Protein AF-A0A1V5H9D6-F1 (afdb_monomer)

pLDDT: mean 71.57, std 21.36, range [24.53, 96.88]

Solvent-accessible surface area (backbone atoms only — not comparable to full-atom values): 17550 Å² total; per-residue (Å²): 128,80,72,61,65,64,48,54,56,54,50,50,58,51,50,54,54,49,52,52,50,49,54,52,52,52,53,51,50,51,52,52,60,46,47,76,34,80,66,29,52,53,50,50,56,51,52,49,57,51,36,53,49,45,30,52,51,15,48,48,39,47,72,68,57,78,50,61,80,56,20,58,54,47,27,51,50,18,52,53,50,36,56,52,53,51,54,56,49,74,70,52,74,79,78,77,73,76,75,62,86,84,76,83,83,76,81,77,80,90,77,92,73,96,69,91,82,77,83,78,79,80,79,81,77,81,89,83,88,84,82,80,81,88,83,84,89,84,84,86,91,78,87,84,87,77,94,69,62,88,70,60,59,56,58,51,51,53,51,49,51,54,49,52,51,53,49,51,52,51,51,52,51,51,50,54,49,50,53,51,50,53,51,50,52,50,51,50,52,59,50,47,52,53,51,52,54,51,50,53,53,49,51,53,50,51,50,52,48,52,53,47,53,53,52,49,51,52,49,51,53,52,48,54,52,49,52,52,52,49,51,52,52,50,50,53,49,51,52,49,52,50,50,50,50,50,52,52,64,64,66,54,66,58,69,66,58,58,48,51,54,51,50,52,51,53,50,52,51,49,51,50,51,50,51,53,47,51,51,50,48,51,71,74,54,69,73,79,81,81,78,79,85,87,132

Secondary structure (DSSP, 8-state):
-TTTHHHHHHHHHHHHHHHHHHHHHHHHHHHHHHHTSHHHHHHHHHHHHHHHHHHHHHHHHHHTTTTTHHHHHHHHHHHHHHHHHHHHHHHSPPP-----SS-----------------------------------------------TTHHHHHHHHHHHHHHHHHHHHHHHHHHHHHHHHHHHHHHHHHHHHHHHHHHHHHHHHHHHHHHHHHHHHHHHHHHHHHHHHHHHHHHHHHHHHHHHHHHHHS--HHHHHHHHHHHHHHHHHHHHHHHHHHHHHHS----------

Radius of gyration: 55.19 Å; Cα contacts (8 Å, |Δi|>4): 34; chains: 1; bounding box: 138×44×194 Å

Mean predicted aligned error: 23.73 Å

Structure (mmCIF, N/CA/C/O backbone):
data_AF-A0A1V5H9D6-F1
#
_entry.id   AF-A0A1V5H9D6-F1
#
loop_
_atom_site.group_PDB
_atom_site.id
_atom_site.type_symbol
_atom_site.label_atom_id
_atom_site.label_alt_id
_atom_site.label_comp_id
_atom_site.label_asym_id
_atom_site.label_entity_id
_atom_site.label_seq_id
_atom_site.pdbx_PDB_ins_code
_atom_site.Cartn_x
_atom_site.Cartn_y
_atom_site.Cartn_z
_atom_site.occupancy
_atom_site.B_iso_or_equiv
_atom_site.auth_seq_id
_atom_site.auth_comp_id
_atom_site.auth_asym_id
_atom_site.auth_atom_id
_atom_site.pdbx_PDB_model_num
ATOM 1 N N . MET A 1 1 ? -69.772 -13.033 -25.704 1.00 55.44 1 MET A N 1
ATOM 2 C CA . MET A 1 1 ? -68.307 -13.166 -25.886 1.00 55.44 1 MET A CA 1
ATOM 3 C C . MET A 1 1 ? -67.441 -12.149 -25.117 1.00 55.44 1 MET A C 1
ATOM 5 O O . MET A 1 1 ? -66.244 -12.357 -25.044 1.00 55.44 1 MET A O 1
ATOM 9 N N . SER A 1 2 ? -67.975 -11.070 -24.519 1.00 55.09 2 SER A N 1
ATOM 10 C CA . SER A 1 2 ? -67.130 -9.949 -24.040 1.00 55.09 2 SER A CA 1
ATOM 11 C C . SER A 1 2 ? -66.518 -10.085 -22.630 1.00 55.09 2 SER A C 1
ATOM 13 O O . SER A 1 2 ? -65.730 -9.233 -22.227 1.00 55.09 2 SER A O 1
ATOM 15 N N . LYS A 1 3 ? -66.870 -11.120 -21.848 1.00 53.22 3 LYS A N 1
ATOM 16 C CA . LYS A 1 3 ? -66.395 -11.284 -20.453 1.00 53.22 3 LYS A CA 1
ATOM 17 C C . LYS A 1 3 ? -65.090 -12.082 -20.315 1.00 53.22 3 LYS A C 1
ATOM 19 O O . LYS A 1 3 ? -64.447 -11.988 -19.274 1.00 53.22 3 LYS A O 1
ATOM 24 N N . THR A 1 4 ? -64.689 -12.842 -21.333 1.00 54.59 4 THR A N 1
ATOM 25 C CA . THR A 1 4 ? -63.469 -13.669 -21.311 1.00 54.59 4 THR A CA 1
ATOM 26 C C . THR A 1 4 ? -62.215 -12.850 -21.624 1.00 54.59 4 THR A C 1
ATOM 28 O O . THR A 1 4 ? -61.220 -12.965 -20.916 1.00 54.59 4 THR A O 1
ATOM 31 N N . HIS A 1 5 ? -62.305 -11.908 -22.566 1.00 54.28 5 HIS A N 1
ATOM 32 C CA . HIS A 1 5 ? -61.173 -11.074 -22.995 1.00 54.28 5 HIS A CA 1
ATOM 33 C C . HIS A 1 5 ? -60.672 -10.088 -21.912 1.00 54.28 5 HIS A C 1
ATOM 35 O O . HIS A 1 5 ? -59.492 -9.757 -21.847 1.00 54.28 5 HIS A O 1
ATOM 41 N N . GLY A 1 6 ? -61.553 -9.646 -21.003 1.00 57.19 6 GLY A N 1
ATOM 42 C CA . GLY A 1 6 ? -61.196 -8.746 -19.893 1.00 57.19 6 GLY A CA 1
ATOM 43 C C . GLY A 1 6 ? -60.633 -9.437 -18.641 1.00 57.19 6 GLY A C 1
ATOM 44 O O . GLY A 1 6 ? -60.136 -8.749 -17.744 1.00 57.19 6 GLY A O 1
ATOM 45 N N . LYS A 1 7 ? -60.734 -10.773 -18.543 1.00 56.62 7 LYS A N 1
ATOM 46 C CA . LYS A 1 7 ? -60.073 -11.561 -17.487 1.00 56.62 7 LYS A CA 1
ATOM 47 C C . LYS A 1 7 ? -58.651 -11.931 -17.900 1.00 56.62 7 LYS A C 1
ATOM 49 O O . LYS A 1 7 ? -57.740 -11.725 -17.113 1.00 56.62 7 LYS A O 1
ATOM 54 N N . GLU A 1 8 ? -58.462 -12.363 -19.143 1.00 58.53 8 GLU A N 1
ATOM 55 C CA . GLU A 1 8 ? -57.157 -12.751 -19.692 1.00 58.53 8 GLU A CA 1
ATOM 56 C C . GLU A 1 8 ? -56.152 -11.588 -19.693 1.00 58.53 8 GLU A C 1
ATOM 58 O O . GLU A 1 8 ? -55.032 -11.731 -19.205 1.00 58.53 8 GLU A O 1
ATOM 63 N N . LYS A 1 9 ? -56.592 -10.386 -20.096 1.00 58.94 9 LYS A N 1
ATOM 64 C CA . LYS A 1 9 ? -55.755 -9.177 -20.053 1.00 58.94 9 LYS A CA 1
ATOM 65 C C . LYS A 1 9 ? -55.370 -8.764 -18.624 1.00 58.94 9 LYS A C 1
ATOM 67 O O . LYS A 1 9 ? -54.250 -8.337 -18.385 1.00 58.94 9 LYS A O 1
ATOM 72 N N . ARG A 1 10 ? -56.273 -8.950 -17.650 1.00 60.19 10 ARG A N 1
ATOM 73 C CA . ARG A 1 10 ? -55.983 -8.685 -16.228 1.00 60.19 10 ARG A CA 1
ATOM 74 C C . ARG A 1 10 ? -55.031 -9.712 -15.615 1.00 60.19 10 ARG A C 1
ATOM 76 O O . ARG A 1 10 ? -54.253 -9.351 -14.739 1.00 60.19 10 ARG A O 1
ATOM 83 N N . THR A 1 11 ? -55.091 -10.965 -16.061 1.00 63.41 11 THR A N 1
ATOM 84 C CA . THR A 1 11 ? -54.185 -12.023 -15.605 1.00 63.41 11 THR A CA 1
ATOM 85 C C . THR A 1 11 ? -52.774 -11.830 -16.166 1.00 63.41 11 THR A C 1
ATOM 87 O O . THR A 1 11 ? -51.825 -11.898 -15.388 1.00 63.41 11 THR A O 1
ATOM 90 N N . ASN A 1 12 ? -52.618 -11.486 -17.448 1.00 66.31 12 ASN A N 1
ATOM 91 C CA . ASN A 1 12 ? -51.297 -11.201 -18.028 1.00 66.31 12 ASN A CA 1
ATOM 92 C C . ASN A 1 12 ? -50.627 -9.970 -17.397 1.00 66.31 12 ASN A C 1
ATOM 94 O O . ASN A 1 12 ? -49.482 -10.074 -16.965 1.00 66.31 12 ASN A O 1
ATOM 98 N N . ASP A 1 13 ? -51.361 -8.871 -17.189 1.00 71.69 13 ASP A N 1
ATOM 99 C CA . ASP A 1 13 ? -50.830 -7.692 -16.481 1.00 71.69 13 ASP A CA 1
ATOM 100 C C . ASP A 1 13 ? -50.396 -8.021 -15.038 1.00 71.69 13 ASP A C 1
ATOM 102 O O . ASP A 1 13 ? -49.475 -7.410 -14.490 1.00 71.69 13 ASP A O 1
ATOM 106 N N . SER A 1 14 ? -51.070 -8.974 -14.383 1.00 70.19 14 SER A N 1
ATOM 107 C CA . SER A 1 14 ? -50.706 -9.405 -13.030 1.00 70.19 14 SER A CA 1
ATOM 108 C C . SER A 1 14 ? -49.468 -10.306 -13.007 1.00 70.19 14 SER A C 1
ATOM 110 O O . SER A 1 14 ? -48.663 -10.184 -12.085 1.00 70.19 14 SER A O 1
ATOM 112 N N . LEU A 1 15 ? -49.280 -11.150 -14.027 1.00 73.44 15 LEU A N 1
ATOM 113 C CA . LEU A 1 15 ? -48.108 -12.014 -14.174 1.00 73.44 15 LEU A CA 1
ATOM 114 C C . LEU A 1 15 ? -46.854 -11.193 -14.497 1.00 73.44 15 LEU A C 1
ATOM 116 O O . LEU A 1 15 ? -45.847 -11.352 -13.809 1.00 73.44 15 LEU A O 1
ATOM 120 N N . GLU A 1 16 ? -46.938 -10.233 -15.423 1.00 78.06 16 GLU A N 1
ATOM 121 C CA . GLU A 1 16 ? -45.816 -9.337 -15.742 1.00 78.06 16 GLU A CA 1
ATOM 122 C C . GLU A 1 16 ? -45.377 -8.510 -14.524 1.00 78.06 16 GLU A C 1
ATOM 124 O O . GLU A 1 16 ? -44.186 -8.389 -14.240 1.00 78.06 16 GLU A O 1
ATOM 129 N N . ARG A 1 17 ? -46.324 -8.002 -13.721 1.00 75.44 17 ARG A N 1
ATOM 130 C CA . ARG A 1 17 ? -45.995 -7.276 -12.479 1.00 75.44 17 ARG A CA 1
ATOM 131 C C . ARG A 1 17 ? -45.321 -8.161 -11.431 1.00 75.44 17 ARG A C 1
ATOM 133 O O . ARG A 1 17 ? -44.523 -7.652 -10.642 1.00 75.44 17 ARG A O 1
ATOM 140 N N . VAL A 1 18 ? -45.643 -9.454 -11.376 1.00 76.44 18 VAL A N 1
ATOM 141 C CA . VAL A 1 18 ? -45.010 -10.405 -10.448 1.00 76.44 18 VAL A CA 1
ATOM 142 C C . VAL A 1 18 ? -43.602 -10.757 -10.920 1.00 76.44 18 VAL A C 1
ATOM 144 O O . VAL A 1 18 ? -42.679 -10.719 -10.106 1.00 76.44 18 VAL A O 1
ATOM 147 N N . GLU A 1 19 ? -43.405 -11.006 -12.215 1.00 79.12 19 GLU A N 1
ATOM 148 C CA . GLU A 1 19 ? -42.072 -11.241 -12.781 1.00 79.12 19 GLU A CA 1
ATOM 149 C C . GLU A 1 19 ? -41.162 -10.020 -12.626 1.00 79.12 19 GLU A C 1
ATOM 151 O O . GLU A 1 19 ? -40.010 -10.151 -12.209 1.00 79.12 19 GLU A O 1
ATOM 156 N N . GLN A 1 20 ? -41.687 -8.814 -12.849 1.00 76.38 20 GLN A N 1
ATOM 157 C CA . GLN A 1 20 ? -40.929 -7.575 -12.691 1.00 76.38 20 GLN A CA 1
ATOM 158 C C . GLN A 1 20 ? -40.538 -7.327 -11.224 1.00 76.38 20 GLN A C 1
ATOM 160 O O . GLN A 1 20 ? -39.398 -6.959 -10.931 1.00 76.38 20 GLN A O 1
ATOM 165 N N . LYS A 1 21 ? -41.445 -7.606 -10.276 1.00 75.06 21 LYS A N 1
ATOM 166 C CA . LYS A 1 21 ? -41.138 -7.570 -8.835 1.00 75.06 21 LYS A CA 1
ATOM 167 C C . LYS A 1 21 ? -40.105 -8.624 -8.440 1.00 75.06 21 LYS A C 1
ATOM 169 O O . LYS A 1 21 ? -39.237 -8.342 -7.615 1.00 75.06 21 LYS A O 1
ATOM 174 N N . TYR A 1 22 ? -40.173 -9.817 -9.026 1.00 79.62 22 TYR A N 1
ATOM 175 C CA . TYR A 1 22 ? -39.210 -10.884 -8.774 1.00 79.62 22 TYR A CA 1
ATOM 176 C C . TYR A 1 22 ? -37.816 -10.522 -9.307 1.00 79.62 22 TYR A C 1
ATOM 178 O O . TYR A 1 22 ? -36.826 -10.672 -8.590 1.00 79.62 22 TYR A O 1
ATOM 186 N N . ALA A 1 23 ? -37.733 -9.962 -10.518 1.00 76.75 23 ALA A N 1
ATOM 187 C CA . ALA A 1 23 ? -36.489 -9.482 -11.113 1.00 76.75 23 ALA A CA 1
ATOM 188 C C . ALA A 1 23 ? -35.854 -8.348 -10.290 1.00 76.75 23 ALA A C 1
ATOM 190 O O . ALA A 1 23 ? -34.660 -8.396 -9.993 1.00 76.75 23 ALA A O 1
ATOM 191 N N . MET A 1 24 ? -36.654 -7.375 -9.844 1.00 73.62 24 MET A N 1
ATOM 192 C CA . MET A 1 24 ? -36.180 -6.264 -9.015 1.00 73.62 24 MET A CA 1
ATOM 193 C C . MET A 1 24 ? -35.668 -6.746 -7.649 1.00 73.62 24 MET A C 1
ATOM 195 O O . MET A 1 24 ? -34.557 -6.403 -7.247 1.00 73.62 24 MET A O 1
ATOM 199 N N . ASN A 1 25 ? -36.407 -7.634 -6.980 1.00 77.50 25 ASN A N 1
ATOM 200 C CA . ASN A 1 25 ? -35.979 -8.215 -5.705 1.00 77.50 25 ASN A CA 1
ATOM 201 C C . ASN A 1 25 ? -34.734 -9.106 -5.841 1.00 77.50 25 ASN A C 1
ATOM 203 O O . ASN A 1 25 ? -33.927 -9.181 -4.916 1.00 77.50 25 ASN A O 1
ATOM 207 N N . LYS A 1 26 ? -34.539 -9.762 -6.990 1.00 77.06 26 LYS A N 1
ATOM 208 C CA . LYS A 1 26 ? -33.332 -10.550 -7.279 1.00 77.06 26 LYS A CA 1
ATOM 209 C C . LYS A 1 26 ? -32.091 -9.666 -7.419 1.00 77.06 26 LYS A C 1
ATOM 211 O O . LYS A 1 26 ? -31.029 -10.044 -6.931 1.00 77.06 26 LYS A O 1
ATOM 216 N N . ILE A 1 27 ? -32.221 -8.505 -8.063 1.00 72.94 27 ILE A N 1
ATOM 217 C CA . ILE A 1 27 ? -31.128 -7.531 -8.207 1.00 72.94 27 ILE A CA 1
ATOM 218 C C . ILE A 1 27 ? -30.769 -6.940 -6.840 1.00 72.94 27 ILE A C 1
ATOM 220 O O . ILE A 1 27 ? -29.597 -6.946 -6.475 1.00 72.94 27 ILE A O 1
ATOM 224 N N . ILE A 1 28 ? -31.772 -6.533 -6.054 1.00 73.62 28 ILE A N 1
ATOM 225 C CA . ILE A 1 28 ? -31.577 -5.988 -4.702 1.00 73.62 28 ILE A CA 1
ATOM 226 C C . ILE A 1 28 ? -30.844 -6.995 -3.809 1.00 73.62 28 ILE A C 1
ATOM 228 O O . ILE A 1 28 ? -29.828 -6.652 -3.216 1.00 73.62 28 ILE A O 1
ATOM 232 N N . ARG A 1 29 ? -31.273 -8.264 -3.794 1.00 70.56 29 ARG A N 1
ATOM 233 C CA . ARG A 1 29 ? -30.606 -9.314 -3.005 1.00 70.56 29 ARG A CA 1
ATOM 234 C C . ARG A 1 29 ? -29.179 -9.608 -3.464 1.00 70.56 29 ARG A C 1
ATOM 236 O O . ARG A 1 29 ? -28.336 -9.933 -2.637 1.00 70.56 29 ARG A O 1
ATOM 243 N N . LYS A 1 30 ? -28.888 -9.505 -4.766 1.00 66.38 30 LYS A N 1
ATOM 244 C CA . LYS A 1 30 ? -27.518 -9.652 -5.285 1.00 66.38 30 LYS A CA 1
ATOM 245 C C . LYS A 1 30 ? -26.618 -8.511 -4.822 1.00 66.38 30 LYS A C 1
ATOM 247 O O . LYS A 1 30 ? -25.487 -8.767 -4.432 1.00 66.38 30 LYS A O 1
ATOM 252 N N . ILE A 1 31 ? -27.125 -7.280 -4.853 1.00 65.31 31 ILE A N 1
ATOM 253 C CA . ILE A 1 31 ? -26.395 -6.098 -4.387 1.00 65.31 31 ILE A CA 1
ATOM 254 C C . ILE A 1 31 ? -26.166 -6.189 -2.876 1.00 65.31 31 ILE A C 1
ATOM 256 O O . ILE A 1 31 ? -25.037 -6.032 -2.430 1.00 65.31 31 ILE A O 1
ATOM 260 N N . GLU A 1 32 ? -27.195 -6.539 -2.105 1.00 65.00 32 GLU A N 1
ATOM 261 C CA . GLU A 1 32 ? -27.120 -6.720 -0.651 1.00 65.00 32 GLU A CA 1
ATOM 262 C C . GLU A 1 32 ? -26.138 -7.839 -0.258 1.00 65.00 32 GLU A C 1
ATOM 264 O O . GLU A 1 32 ? -25.310 -7.659 0.632 1.00 65.00 32 GLU A O 1
ATOM 269 N N . SER A 1 33 ? -26.145 -8.959 -0.991 1.00 65.31 33 SER A N 1
ATOM 270 C CA . SER A 1 33 ? -25.189 -10.057 -0.801 1.00 65.31 33 SER A CA 1
ATOM 271 C C . SER A 1 33 ? -23.750 -9.671 -1.166 1.00 65.31 33 SER A C 1
ATOM 273 O O . SER A 1 33 ? -22.816 -10.170 -0.541 1.00 65.31 33 SER A O 1
ATOM 275 N N . CYS A 1 34 ? -23.548 -8.800 -2.160 1.00 60.59 34 CYS A N 1
ATOM 276 C CA . CYS A 1 34 ? -22.222 -8.281 -2.507 1.00 60.59 34 CYS A CA 1
ATOM 277 C C . CYS A 1 34 ? -21.727 -7.227 -1.505 1.00 60.59 34 CYS A C 1
ATOM 279 O O . CYS A 1 34 ? -20.526 -7.161 -1.253 1.00 60.59 34 CYS A O 1
ATOM 281 N N . LEU A 1 35 ? -22.631 -6.438 -0.915 1.00 62.03 35 LEU A N 1
ATOM 282 C CA . LEU A 1 35 ? -22.303 -5.388 0.053 1.00 62.03 35 LEU A CA 1
ATOM 283 C C . LEU A 1 35 ? -21.908 -5.957 1.424 1.00 62.03 35 LEU A C 1
ATOM 285 O O . LEU A 1 35 ? -21.002 -5.436 2.061 1.00 62.03 35 LEU A O 1
ATOM 289 N N . GLN A 1 36 ? -22.531 -7.065 1.843 1.00 63.38 36 GLN A N 1
ATOM 290 C CA . GLN A 1 36 ? -22.240 -7.754 3.113 1.00 63.38 36 GLN A CA 1
ATOM 291 C C . GLN A 1 36 ? -20.962 -8.613 3.091 1.00 63.38 36 GLN A C 1
ATOM 293 O O . GLN A 1 36 ? -20.613 -9.222 4.098 1.00 63.38 36 GLN A O 1
ATOM 298 N N . THR A 1 37 ? -20.273 -8.697 1.952 1.00 65.12 37 THR A N 1
ATOM 299 C CA . THR A 1 37 ? -18.995 -9.414 1.830 1.00 65.12 37 THR A CA 1
ATOM 300 C C . THR A 1 37 ? -17.842 -8.490 2.248 1.00 65.12 37 THR A C 1
ATOM 302 O O . THR A 1 37 ? -17.862 -7.311 1.905 1.00 65.12 37 THR A O 1
ATOM 305 N N . ASP A 1 38 ? -16.789 -9.008 2.894 1.00 59.78 38 ASP A N 1
ATOM 306 C CA . ASP A 1 38 ? -15.619 -8.225 3.360 1.00 59.78 38 ASP A CA 1
ATOM 307 C C . ASP A 1 38 ? -14.965 -7.358 2.259 1.00 59.78 38 ASP A C 1
ATOM 309 O O . ASP A 1 38 ? -14.420 -6.280 2.510 1.00 59.78 38 ASP A O 1
ATOM 313 N N . ASN A 1 39 ? -15.059 -7.802 1.003 1.00 56.47 39 ASN A N 1
ATOM 314 C CA . ASN A 1 39 ? -14.584 -7.064 -0.169 1.00 56.47 39 ASN A CA 1
ATOM 315 C C . ASN A 1 39 ? -15.499 -5.885 -0.555 1.00 56.47 39 ASN A C 1
ATOM 317 O O . ASN A 1 39 ? -15.016 -4.879 -1.073 1.00 56.47 39 ASN A O 1
ATOM 321 N N . GLY A 1 40 ? -16.804 -5.989 -0.289 1.00 62.66 40 GLY A N 1
ATOM 322 C CA . GLY A 1 40 ? -17.801 -4.944 -0.538 1.00 62.66 40 GLY A CA 1
ATOM 323 C C . GLY A 1 40 ? -17.649 -3.758 0.410 1.00 62.66 40 GLY A C 1
ATOM 324 O O . GLY A 1 40 ? -17.701 -2.611 -0.029 1.00 62.66 40 GLY A O 1
ATOM 325 N N . GLN A 1 41 ? -17.336 -4.021 1.681 1.00 64.25 41 GLN A N 1
ATOM 326 C CA . GLN A 1 41 ? -17.060 -2.973 2.666 1.00 64.25 41 GLN A CA 1
ATOM 327 C C . GLN A 1 41 ? -15.793 -2.169 2.317 1.00 64.25 41 GLN A C 1
ATOM 329 O O . GLN A 1 41 ? -15.777 -0.943 2.420 1.00 64.25 41 GLN A O 1
ATOM 334 N N . ARG A 1 42 ? -14.735 -2.837 1.831 1.00 67.12 42 ARG A N 1
ATOM 335 C CA . ARG A 1 42 ? -13.526 -2.153 1.333 1.00 67.12 42 ARG A CA 1
ATOM 336 C C . ARG A 1 42 ? -13.817 -1.339 0.076 1.00 67.12 42 ARG A C 1
ATOM 338 O O . ARG A 1 42 ? -13.357 -0.208 -0.041 1.00 67.12 42 ARG A O 1
ATOM 345 N N . PHE A 1 43 ? -14.602 -1.887 -0.850 1.00 72.88 43 PHE A N 1
ATOM 346 C CA . PHE A 1 43 ? -15.019 -1.180 -2.060 1.00 72.88 43 PHE A CA 1
ATOM 347 C C . PHE A 1 43 ? -15.828 0.090 -1.746 1.00 72.88 43 PHE A C 1
ATOM 349 O O . PHE A 1 43 ? -15.584 1.126 -2.360 1.00 72.88 43 PHE A O 1
ATOM 356 N N . LEU A 1 44 ? -16.718 0.048 -0.750 1.00 69.19 44 LEU A N 1
ATOM 357 C CA . LEU A 1 44 ? -17.444 1.222 -0.250 1.00 69.19 44 LEU A CA 1
ATOM 358 C C . LEU A 1 44 ? -16.505 2.297 0.311 1.00 69.19 44 LEU A C 1
ATOM 360 O O . LEU A 1 44 ? -16.656 3.473 -0.016 1.00 69.19 44 LEU A O 1
ATOM 364 N N . GLN A 1 45 ? -15.500 1.899 1.096 1.00 69.44 45 GLN A N 1
ATOM 365 C CA . GLN A 1 45 ? -14.496 2.826 1.622 1.00 69.44 45 GLN A CA 1
ATOM 366 C C . GLN A 1 45 ? -13.674 3.480 0.496 1.00 69.44 45 GLN A C 1
ATOM 368 O O . GLN A 1 45 ? -13.412 4.682 0.540 1.00 69.44 45 GLN A O 1
ATOM 373 N N . TYR A 1 46 ? -13.327 2.725 -0.551 1.00 75.06 46 TYR A N 1
ATOM 374 C CA . TYR A 1 46 ? -12.667 3.277 -1.739 1.00 75.06 46 TYR A CA 1
ATOM 375 C C . TYR A 1 46 ? -13.572 4.228 -2.532 1.00 75.06 46 TYR A C 1
ATOM 377 O O . TYR A 1 46 ? -13.114 5.290 -2.950 1.00 75.06 46 TYR A O 1
ATOM 385 N N . ALA A 1 47 ? -14.848 3.884 -2.718 1.00 74.88 47 ALA A N 1
ATOM 386 C CA . ALA A 1 47 ? -15.815 4.738 -3.405 1.00 74.88 47 ALA A CA 1
ATOM 387 C C . ALA A 1 47 ? -16.047 6.064 -2.655 1.00 74.88 47 ALA A C 1
ATOM 389 O O . ALA A 1 47 ? -16.161 7.109 -3.295 1.00 74.88 47 ALA A O 1
ATOM 390 N N . TYR A 1 48 ? -16.028 6.035 -1.317 1.00 77.00 48 TYR A N 1
ATOM 391 C CA . TYR A 1 48 ? -16.082 7.228 -0.470 1.00 77.00 48 TYR A CA 1
ATOM 392 C C . TYR A 1 48 ? -14.890 8.160 -0.713 1.00 77.00 48 TYR A C 1
ATOM 394 O O . TYR A 1 48 ? -15.063 9.331 -1.051 1.00 77.00 48 TYR A O 1
ATOM 402 N N . SER A 1 49 ? -13.668 7.634 -0.607 1.00 81.88 49 SER A N 1
ATOM 403 C CA . SER A 1 49 ? -12.464 8.441 -0.830 1.00 81.88 49 SER A CA 1
ATOM 404 C C . SER A 1 49 ? -12.367 8.963 -2.268 1.00 81.88 49 SER A C 1
ATOM 406 O O . SER A 1 49 ? -11.847 10.054 -2.495 1.00 81.88 49 SER A O 1
ATOM 408 N N . PHE A 1 50 ? -12.899 8.218 -3.239 1.00 82.88 50 PHE A N 1
ATOM 409 C CA . PHE A 1 50 ? -12.947 8.634 -4.638 1.00 82.88 50 PHE A CA 1
ATOM 410 C C . PHE A 1 50 ? -13.958 9.768 -4.889 1.00 82.88 50 PHE A C 1
ATOM 412 O O . PHE A 1 50 ? -13.635 10.718 -5.604 1.00 82.88 50 PHE A O 1
ATOM 419 N N . GLY A 1 51 ? -15.144 9.714 -4.269 1.00 83.56 51 GLY A N 1
ATOM 420 C CA . GLY A 1 51 ? -16.140 10.795 -4.314 1.00 83.56 51 GLY A CA 1
ATOM 421 C C . GLY A 1 51 ? -15.594 12.105 -3.742 1.00 83.56 51 GLY A C 1
ATOM 422 O O . GLY A 1 51 ? -15.572 13.124 -4.440 1.00 83.56 51 GLY A O 1
ATOM 423 N N . ALA A 1 52 ? -15.004 12.039 -2.545 1.00 84.75 52 ALA A N 1
ATOM 424 C CA . ALA A 1 52 ? -14.398 13.191 -1.881 1.00 84.75 52 ALA A CA 1
ATOM 425 C C . ALA A 1 52 ? -13.284 13.844 -2.724 1.00 84.75 52 ALA A C 1
ATOM 427 O O . ALA A 1 52 ? -13.185 15.071 -2.802 1.00 84.75 52 ALA A O 1
ATOM 428 N N . ALA A 1 53 ? -12.467 13.042 -3.416 1.00 87.88 53 ALA A N 1
ATOM 429 C CA . ALA A 1 53 ? -11.410 13.551 -4.288 1.00 87.88 53 ALA A CA 1
ATOM 430 C C . ALA A 1 53 ? -11.960 14.374 -5.469 1.00 87.88 53 ALA A C 1
ATOM 432 O O . ALA A 1 53 ? -11.409 15.428 -5.797 1.00 87.88 53 ALA A O 1
ATOM 433 N N . ILE A 1 54 ? -13.069 13.938 -6.079 1.00 87.44 54 ILE A N 1
ATOM 434 C CA . ILE A 1 54 ? -13.719 14.651 -7.191 1.00 87.44 54 ILE A CA 1
ATOM 435 C C . ILE A 1 54 ? -14.278 16.002 -6.720 1.00 87.44 54 ILE A C 1
ATOM 437 O O . ILE A 1 54 ? -14.154 17.002 -7.431 1.00 87.44 54 ILE A O 1
ATOM 441 N N . VAL A 1 55 ? -14.845 16.062 -5.512 1.00 89.50 55 VAL A N 1
ATOM 442 C CA . VAL A 1 55 ? -15.360 17.307 -4.914 1.00 89.50 55 VAL A CA 1
ATOM 443 C C . VAL A 1 55 ? -14.240 18.291 -4.634 1.00 89.50 55 VAL A C 1
ATOM 445 O O . VAL A 1 55 ? -14.342 19.459 -5.006 1.00 89.50 55 VAL A O 1
ATOM 448 N N . ILE A 1 56 ? -13.161 17.824 -4.002 1.00 87.50 56 ILE A N 1
ATOM 449 C CA . ILE A 1 56 ? -12.002 18.658 -3.671 1.00 87.50 56 ILE A CA 1
ATOM 450 C C . ILE A 1 56 ? -11.362 19.191 -4.955 1.00 87.50 56 ILE A C 1
ATOM 452 O O . ILE A 1 56 ? -11.050 20.379 -5.036 1.00 87.50 56 ILE A O 1
ATOM 456 N N . PHE A 1 57 ? -11.244 18.362 -5.994 1.00 87.75 57 PHE A N 1
ATOM 457 C CA . PHE A 1 57 ? -10.764 18.798 -7.303 1.00 87.75 57 PHE A CA 1
ATOM 458 C C . PHE A 1 57 ? -11.688 19.850 -7.939 1.00 87.75 57 PHE A C 1
ATOM 460 O O . PHE A 1 57 ? -11.219 20.890 -8.403 1.00 87.75 57 PHE A O 1
ATOM 467 N N . GLY A 1 58 ? -13.008 19.639 -7.906 1.00 85.56 58 GLY A N 1
ATOM 468 C CA . GLY A 1 58 ? -13.984 20.611 -8.404 1.00 85.56 58 GLY A CA 1
ATOM 469 C C . GLY A 1 58 ? -13.951 21.939 -7.641 1.00 85.56 58 GLY A C 1
ATOM 470 O O . GLY A 1 58 ? -14.022 23.009 -8.250 1.00 85.56 58 GLY A O 1
ATOM 471 N N . ALA A 1 59 ? -13.791 21.892 -6.317 1.00 86.75 59 ALA A N 1
ATOM 472 C CA . ALA A 1 59 ? -13.632 23.071 -5.472 1.00 86.75 59 ALA A CA 1
ATOM 473 C C . ALA A 1 59 ? -12.318 23.807 -5.775 1.00 86.75 59 ALA A C 1
ATOM 475 O O . ALA A 1 59 ? -12.322 25.029 -5.919 1.00 86.75 59 ALA A O 1
ATOM 476 N N . MET A 1 60 ? -11.216 23.077 -5.959 1.00 85.31 60 MET A N 1
ATOM 477 C CA . MET A 1 60 ? -9.914 23.637 -6.323 1.00 85.31 60 MET A CA 1
ATOM 478 C C . MET A 1 60 ? -9.966 24.368 -7.670 1.00 85.31 60 MET A C 1
ATOM 480 O O . MET A 1 60 ? -9.501 25.503 -7.764 1.00 85.31 60 MET A O 1
ATOM 484 N N . VAL A 1 61 ? -10.587 23.776 -8.698 1.00 84.56 61 VAL A N 1
ATOM 485 C CA . VAL A 1 61 ? -10.760 24.417 -10.017 1.00 84.56 61 VAL A CA 1
ATOM 486 C C . VAL A 1 61 ? -11.603 25.693 -9.916 1.00 84.56 61 VAL A C 1
ATOM 488 O O . VAL A 1 61 ? -11.311 26.682 -10.593 1.00 84.56 61 VAL A O 1
ATOM 491 N N . LYS A 1 62 ? -12.624 25.700 -9.049 1.00 81.94 62 LYS A N 1
ATOM 492 C CA . LYS A 1 62 ? -13.467 26.876 -8.799 1.00 81.94 62 LYS A CA 1
ATOM 493 C C . LYS A 1 62 ? -12.707 27.995 -8.073 1.00 81.94 62 LYS A C 1
ATOM 495 O O . LYS A 1 62 ? -12.868 29.156 -8.443 1.00 81.94 62 LYS A O 1
ATOM 500 N N . VAL A 1 63 ? -11.882 27.660 -7.076 1.00 84.31 63 VAL A N 1
ATOM 501 C CA . VAL A 1 63 ? -11.075 28.626 -6.303 1.00 84.31 63 VAL A CA 1
ATOM 502 C C . VAL A 1 63 ? -9.944 29.212 -7.145 1.00 84.31 63 VAL A C 1
ATOM 504 O O . VAL A 1 63 ? -9.737 30.420 -7.130 1.00 84.31 63 VAL A O 1
ATOM 507 N N . LEU A 1 64 ? -9.239 28.378 -7.913 1.00 82.56 64 LEU A N 1
ATOM 508 C CA . LEU A 1 64 ? -8.089 28.805 -8.715 1.00 82.56 64 LEU A CA 1
ATOM 509 C C . LEU A 1 64 ? -8.497 29.535 -10.008 1.00 82.56 64 LEU A C 1
ATOM 511 O O . LEU A 1 64 ? -7.640 30.016 -10.740 1.00 82.56 64 LEU A O 1
ATOM 515 N N . HIS A 1 65 ? -9.803 29.612 -10.293 1.00 80.94 65 HIS A N 1
ATOM 516 C CA . HIS A 1 65 ? -10.393 30.311 -11.439 1.00 80.94 65 HIS A CA 1
ATOM 517 C C . HIS A 1 65 ? -9.769 29.933 -12.798 1.00 80.94 65 HIS A C 1
ATOM 519 O O . HIS A 1 65 ? -9.828 30.703 -13.753 1.00 80.94 65 HIS A O 1
ATOM 525 N N . LEU A 1 66 ? -9.188 28.730 -12.906 1.00 67.06 66 LEU A N 1
ATOM 526 C CA . LEU A 1 66 ? -8.411 28.310 -14.079 1.00 67.06 66 LEU A CA 1
ATOM 527 C C . LEU A 1 66 ? -9.268 28.050 -15.319 1.00 67.06 66 LEU A C 1
ATOM 529 O O . LEU A 1 66 ? -8.728 27.998 -16.420 1.00 67.06 66 LEU A O 1
ATOM 533 N N . TRP A 1 67 ? -10.584 27.858 -15.158 1.00 66.00 67 TRP A N 1
ATOM 534 C CA . TRP A 1 67 ? -11.425 27.312 -16.230 1.00 66.00 67 TRP A CA 1
ATOM 535 C C . TRP A 1 67 ? -12.740 28.056 -16.513 1.00 66.00 67 TRP A C 1
ATOM 537 O O . TRP A 1 67 ? -13.593 27.548 -17.243 1.00 66.00 67 TRP A O 1
ATOM 547 N N . GLY A 1 68 ? -12.919 29.271 -15.981 1.00 74.12 68 GLY A N 1
ATOM 548 C CA . GLY A 1 68 ? -14.097 30.107 -16.259 1.00 74.12 68 GLY A CA 1
ATOM 549 C C . GLY A 1 68 ? -15.435 29.375 -16.042 1.00 74.12 68 GLY A C 1
ATOM 550 O O . GLY A 1 68 ? -15.627 28.697 -15.033 1.00 74.12 68 GLY A O 1
ATOM 551 N N . ILE A 1 69 ? -16.358 29.479 -17.009 1.00 73.19 69 ILE A N 1
ATOM 552 C CA . ILE A 1 69 ? -17.701 28.852 -16.987 1.00 73.19 69 ILE A CA 1
ATOM 553 C C . ILE A 1 69 ? -17.667 27.336 -16.719 1.00 73.19 69 ILE A C 1
ATOM 555 O O . ILE A 1 69 ? -18.558 26.812 -16.046 1.00 73.19 69 ILE A O 1
ATOM 559 N N . TRP A 1 70 ? -16.621 26.638 -17.168 1.00 78.69 70 TRP A N 1
ATOM 560 C CA . TRP A 1 70 ? -16.477 25.191 -16.989 1.00 78.69 70 TRP A CA 1
ATOM 561 C C . TRP A 1 70 ? -16.214 24.796 -15.532 1.00 78.69 70 TRP A C 1
ATOM 563 O O . TRP A 1 70 ? -16.613 23.712 -15.107 1.00 78.69 70 TRP A O 1
ATOM 573 N N . GLY A 1 71 ? -15.634 25.698 -14.731 1.00 79.06 71 GLY A N 1
ATOM 574 C CA . GLY A 1 71 ? -15.378 25.457 -13.311 1.00 79.06 71 GLY A CA 1
ATOM 575 C C . GLY A 1 71 ? -16.660 25.267 -12.497 1.00 79.06 71 GLY A C 1
ATOM 576 O O . GLY A 1 71 ? -16.709 24.417 -11.611 1.00 79.06 71 GLY A O 1
ATOM 577 N N . ASN A 1 72 ? -17.737 25.985 -12.836 1.00 79.75 72 ASN A N 1
ATOM 578 C CA . ASN A 1 72 ? -19.028 25.832 -12.157 1.00 79.75 72 ASN A CA 1
ATOM 579 C C . ASN A 1 72 ? -19.704 24.493 -12.473 1.00 79.75 72 ASN A C 1
ATOM 581 O O . ASN A 1 72 ? -20.359 23.928 -11.600 1.00 79.75 72 ASN A O 1
ATOM 585 N N . ILE A 1 73 ? -19.520 23.979 -13.690 1.00 84.69 73 ILE A N 1
ATOM 586 C CA . ILE A 1 73 ? -20.094 22.703 -14.126 1.00 84.69 73 ILE A CA 1
ATOM 587 C C . ILE A 1 73 ? -19.372 21.539 -13.442 1.00 84.69 73 ILE A C 1
ATOM 589 O O . ILE A 1 73 ? -20.025 20.657 -12.886 1.00 84.69 73 ILE A O 1
ATOM 593 N N . ILE A 1 74 ? -18.036 21.560 -13.418 1.00 85.94 74 ILE A N 1
ATOM 594 C CA . ILE A 1 74 ? -17.225 20.529 -12.752 1.00 85.94 74 ILE A CA 1
ATOM 595 C C . IL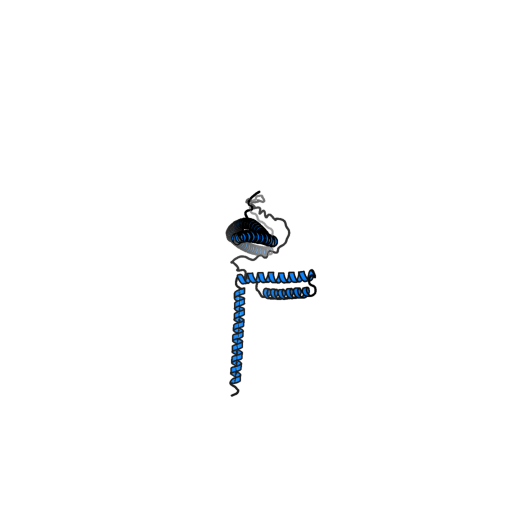E A 1 74 ? -17.490 20.538 -11.242 1.00 85.94 74 ILE A C 1
ATOM 597 O O . ILE A 1 74 ? -17.717 19.486 -10.649 1.00 85.94 74 ILE A O 1
ATOM 601 N N . PHE A 1 75 ? -17.552 21.724 -10.629 1.00 86.62 75 PHE A N 1
ATOM 602 C CA . PHE A 1 75 ? -17.889 21.872 -9.214 1.00 86.62 75 PHE A CA 1
ATOM 603 C C . PHE A 1 75 ? -19.298 21.363 -8.885 1.00 86.62 75 PHE A C 1
ATOM 605 O O . PHE A 1 75 ? -19.468 20.600 -7.937 1.00 86.62 75 PHE A O 1
ATOM 612 N N . GLY A 1 76 ? -20.306 21.751 -9.672 1.00 87.12 76 GLY A N 1
ATOM 613 C CA . GLY A 1 76 ? -21.683 21.299 -9.468 1.00 87.12 76 GLY A CA 1
ATOM 614 C C . GLY A 1 76 ? -21.831 19.789 -9.643 1.00 87.12 76 GLY A C 1
ATOM 615 O O . GLY A 1 76 ? -22.526 19.143 -8.865 1.00 87.12 76 GLY A O 1
ATOM 616 N N . THR A 1 77 ? -21.115 19.216 -10.611 1.00 88.88 77 THR A N 1
ATOM 617 C CA . THR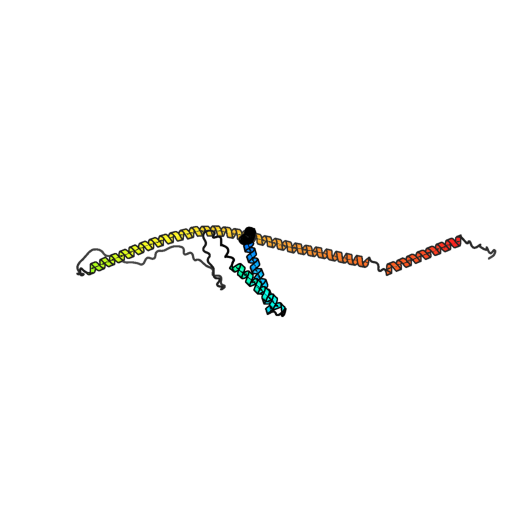 A 1 77 ? -21.089 17.766 -10.839 1.00 88.88 77 THR A CA 1
ATOM 618 C C . THR A 1 77 ? -20.432 17.034 -9.668 1.00 88.88 77 THR A C 1
ATOM 620 O O . THR A 1 77 ? -20.985 16.048 -9.190 1.00 88.88 77 THR A O 1
ATOM 623 N N . GLY A 1 78 ? -19.308 17.540 -9.148 1.00 89.06 78 GLY A N 1
ATOM 624 C CA . GLY A 1 78 ? -18.657 16.976 -7.962 1.00 89.06 78 GLY A CA 1
ATOM 625 C C . GLY A 1 78 ? -19.560 17.008 -6.728 1.00 89.06 78 GLY A C 1
ATOM 626 O O . GLY A 1 78 ? -19.747 15.983 -6.081 1.00 89.06 78 GLY A O 1
ATOM 627 N N . MET A 1 79 ? -20.205 18.146 -6.459 1.00 88.25 79 MET A N 1
ATOM 628 C CA . MET A 1 79 ? -21.165 18.277 -5.354 1.00 88.25 79 MET A CA 1
ATOM 629 C C . MET A 1 79 ? -22.371 17.333 -5.495 1.00 88.25 79 MET A C 1
ATOM 631 O O . MET A 1 79 ? -22.830 16.770 -4.505 1.00 88.25 79 MET A O 1
ATOM 635 N N . ALA A 1 80 ? -22.872 17.116 -6.716 1.00 88.44 80 ALA A N 1
ATOM 636 C CA . ALA A 1 80 ? -23.968 16.178 -6.957 1.00 88.44 80 ALA A CA 1
ATOM 637 C C . ALA A 1 80 ? -23.556 14.718 -6.702 1.00 88.44 80 ALA A C 1
ATOM 639 O O . ALA A 1 80 ? -24.318 13.965 -6.097 1.00 88.44 80 ALA A O 1
ATOM 640 N N . ILE A 1 81 ? -22.350 14.327 -7.132 1.00 87.69 81 ILE A N 1
ATOM 641 C CA . ILE A 1 81 ? -21.800 12.984 -6.893 1.00 87.69 81 ILE A CA 1
ATOM 642 C C . ILE A 1 81 ? -21.628 12.739 -5.387 1.00 87.69 81 ILE A C 1
ATOM 644 O O . ILE A 1 81 ? -22.027 11.684 -4.899 1.00 87.69 81 ILE A O 1
ATOM 648 N N . GLU A 1 82 ? -21.130 13.721 -4.637 1.00 86.06 82 GLU A N 1
ATOM 649 C CA . GLU A 1 82 ? -20.954 13.610 -3.183 1.00 86.06 82 GLU A CA 1
ATOM 650 C C . GLU A 1 82 ? -22.268 13.464 -2.431 1.00 86.06 82 GLU A C 1
ATOM 652 O O . GLU A 1 82 ? -22.386 12.622 -1.547 1.00 86.06 82 GLU A O 1
ATOM 657 N N . CYS A 1 83 ? -23.297 14.226 -2.814 1.00 83.94 83 CYS A N 1
ATOM 658 C CA . CYS A 1 83 ? -24.622 14.053 -2.231 1.00 83.94 83 CYS A CA 1
ATOM 659 C C . CYS A 1 83 ? -25.146 12.624 -2.429 1.00 83.94 83 CYS A C 1
ATOM 661 O O . CYS A 1 83 ? -25.744 12.063 -1.513 1.00 83.94 83 CYS A O 1
ATOM 663 N N . VAL A 1 84 ? -24.906 12.010 -3.591 1.00 83.81 84 VAL A N 1
ATOM 664 C CA . VAL A 1 84 ? -25.305 10.617 -3.844 1.00 83.81 84 VAL A CA 1
ATOM 665 C C . VAL A 1 84 ? -24.491 9.649 -2.982 1.00 83.81 84 VAL A C 1
ATOM 667 O O . VAL A 1 84 ? -25.076 8.762 -2.362 1.00 83.81 84 VAL A O 1
ATOM 670 N N . VAL A 1 85 ? -23.171 9.831 -2.887 1.00 82.25 85 VAL A N 1
ATOM 671 C CA . VAL A 1 85 ? -22.292 8.988 -2.057 1.00 82.25 85 VAL A CA 1
ATOM 672 C C . VAL A 1 85 ? -22.660 9.092 -0.572 1.00 82.25 85 VAL A C 1
ATOM 674 O O . VAL A 1 85 ? -22.756 8.066 0.099 1.00 82.25 85 VAL A O 1
ATOM 677 N N . PHE A 1 86 ? -22.970 10.287 -0.065 1.00 78.69 86 PHE A N 1
ATOM 678 C CA . PHE A 1 86 ? -23.428 10.479 1.314 1.00 78.69 86 PHE A CA 1
ATOM 679 C C . PHE A 1 86 ? -24.798 9.878 1.595 1.00 78.69 86 PHE A C 1
ATOM 681 O O . PHE A 1 86 ? -25.004 9.334 2.677 1.00 78.69 86 PHE A O 1
ATOM 688 N N . VAL A 1 87 ? -25.734 9.938 0.648 1.00 81.19 87 VAL A N 1
ATOM 689 C CA . VAL A 1 87 ? -27.040 9.284 0.813 1.00 81.19 87 VAL A CA 1
ATOM 690 C C . VAL A 1 87 ? -26.887 7.762 0.833 1.00 81.19 87 VAL A C 1
ATOM 692 O O . VAL A 1 87 ? -27.523 7.100 1.651 1.00 81.19 87 VAL A O 1
ATOM 695 N N . LEU A 1 88 ? -26.022 7.202 -0.018 1.00 73.19 88 LEU A N 1
ATOM 696 C CA . LEU A 1 88 ? -25.728 5.767 -0.018 1.00 73.19 88 LEU A CA 1
ATOM 697 C C . LEU A 1 88 ? -25.029 5.326 1.275 1.00 73.19 88 LEU A C 1
ATOM 699 O O . LEU A 1 88 ? -25.395 4.295 1.828 1.00 73.19 88 LEU A O 1
ATOM 703 N N . TYR A 1 89 ? -24.094 6.126 1.794 1.00 68.44 89 TYR A N 1
ATOM 704 C CA . TYR A 1 89 ? -23.429 5.858 3.071 1.00 68.44 89 TYR A CA 1
ATOM 705 C C . TYR A 1 89 ? -24.368 6.012 4.271 1.00 68.44 89 TYR A C 1
ATOM 707 O O . TYR A 1 89 ? -24.362 5.182 5.168 1.00 68.44 89 TYR A O 1
ATOM 715 N N . GLY A 1 90 ? -25.224 7.036 4.283 1.00 67.19 90 GLY A N 1
ATOM 716 C CA . GLY A 1 90 ? -26.202 7.240 5.354 1.00 67.19 90 GLY A CA 1
ATOM 717 C C . GLY A 1 90 ? -27.252 6.127 5.442 1.00 67.19 90 GLY A C 1
ATOM 718 O O . GLY A 1 90 ? -27.866 5.946 6.494 1.00 67.19 90 GLY A O 1
ATOM 719 N N . LEU A 1 91 ? -27.454 5.376 4.354 1.00 64.25 91 LEU A N 1
ATOM 720 C CA . LEU A 1 91 ? -28.295 4.181 4.330 1.00 64.25 91 LEU A CA 1
ATOM 721 C C . LEU A 1 91 ? -27.528 2.907 4.728 1.00 64.25 91 LEU A C 1
ATOM 723 O O . LEU A 1 91 ? -28.157 1.914 5.104 1.00 64.25 91 LEU A O 1
ATOM 727 N N . ASP A 1 92 ? -26.196 2.935 4.679 1.00 60.84 92 ASP A N 1
ATOM 728 C CA . ASP A 1 92 ? -25.344 1.838 5.114 1.00 60.84 92 ASP A CA 1
ATOM 729 C C . ASP A 1 92 ? -25.209 1.869 6.644 1.00 60.84 92 ASP A C 1
ATOM 731 O O . ASP A 1 92 ? -24.776 2.847 7.258 1.00 60.84 92 ASP A O 1
ATOM 735 N N . ARG A 1 93 ? -25.670 0.804 7.302 1.00 53.66 93 ARG A N 1
ATOM 736 C CA . ARG A 1 93 ? -25.545 0.686 8.761 1.00 53.66 93 ARG A CA 1
ATOM 737 C C . ARG A 1 93 ? -24.081 0.429 9.104 1.00 53.66 93 ARG A C 1
ATOM 739 O O . ARG A 1 93 ? -23.423 -0.299 8.363 1.00 53.66 93 ARG A O 1
ATOM 746 N N . PRO A 1 94 ? -23.580 0.942 10.246 1.00 48.12 94 PRO A N 1
ATOM 747 C CA . PRO A 1 94 ? -22.201 0.705 10.638 1.00 48.12 94 PRO A CA 1
ATOM 748 C C . PRO A 1 94 ? -21.926 -0.802 10.636 1.00 48.12 94 PRO A C 1
ATOM 750 O O . PRO A 1 94 ? -22.816 -1.576 11.026 1.00 48.12 94 PRO A O 1
ATOM 753 N N . PRO A 1 95 ? -20.724 -1.226 10.207 1.00 49.28 95 PRO A N 1
ATOM 754 C CA . PRO A 1 95 ? -20.346 -2.624 10.273 1.00 49.28 95 PRO A CA 1
ATOM 755 C C . PRO A 1 95 ? -20.636 -3.105 11.687 1.00 49.28 95 PRO A C 1
ATOM 757 O O . PRO A 1 95 ? -20.239 -2.464 12.666 1.00 49.28 95 PRO A O 1
ATOM 760 N N . LYS A 1 96 ? -21.380 -4.211 11.805 1.00 46.22 96 LYS A N 1
ATOM 761 C CA . LYS A 1 96 ? -21.454 -4.920 13.076 1.00 46.22 96 LYS A CA 1
ATOM 762 C C . LYS A 1 96 ? -20.015 -5.285 13.387 1.00 46.22 96 LYS A C 1
ATOM 764 O O . LYS A 1 96 ? -19.483 -6.215 12.789 1.00 46.22 96 LYS A O 1
ATOM 769 N N . VAL A 1 97 ? -19.387 -4.534 14.290 1.00 40.28 97 VAL A N 1
ATOM 770 C CA . VAL A 1 97 ? -18.246 -5.033 15.037 1.00 40.28 97 VAL A CA 1
ATOM 771 C C . VAL A 1 97 ? -18.695 -6.398 15.522 1.00 40.28 97 VAL A C 1
ATOM 773 O O . VAL A 1 97 ? -19.659 -6.514 16.282 1.00 40.28 97 VAL A O 1
ATOM 776 N N . SER A 1 98 ? -18.097 -7.450 14.972 1.00 35.97 98 SER A N 1
ATOM 777 C CA . SER A 1 98 ? -18.162 -8.755 15.588 1.00 35.97 98 SER A CA 1
ATOM 778 C C . SER A 1 98 ? -17.654 -8.518 16.999 1.00 35.97 98 SER A C 1
ATOM 780 O O . SER A 1 98 ? -16.455 -8.324 17.200 1.00 35.97 98 SER A O 1
ATOM 782 N N . GLN A 1 99 ? -18.588 -8.430 17.948 1.00 36.53 99 GLN A N 1
ATOM 783 C CA . GLN A 1 99 ? -18.321 -8.669 19.349 1.00 36.53 99 GLN A CA 1
ATOM 784 C C . GLN A 1 99 ? -17.704 -10.059 19.384 1.00 36.53 99 GLN A C 1
ATOM 786 O O . GLN A 1 99 ? -18.394 -11.072 19.462 1.00 36.53 99 GLN A O 1
ATOM 791 N N . TYR A 1 100 ? -16.383 -10.104 19.269 1.00 40.81 100 TYR A N 1
ATOM 792 C CA . TYR A 1 100 ? -15.659 -11.093 20.019 1.00 40.81 100 TYR A CA 1
ATOM 793 C C . TYR A 1 100 ? -16.019 -10.806 21.473 1.00 40.81 100 TYR A C 1
ATOM 795 O O . TYR A 1 100 ? -15.985 -9.656 21.918 1.00 40.81 100 TYR A O 1
ATOM 803 N N . ALA A 1 101 ? -16.531 -11.831 22.140 1.00 44.88 101 ALA A N 1
ATOM 804 C CA . ALA A 1 101 ? -17.036 -11.749 23.494 1.00 44.88 101 ALA A CA 1
ATOM 805 C C . ALA A 1 101 ? -16.053 -10.981 24.398 1.00 44.88 101 ALA A C 1
ATOM 807 O O . ALA A 1 101 ? -14.897 -11.373 24.522 1.00 44.88 101 ALA A O 1
ATOM 808 N N . GLY A 1 102 ? -16.542 -9.903 25.019 1.00 44.78 102 GLY A N 1
ATOM 809 C CA . GLY A 1 102 ? -15.833 -9.148 26.053 1.00 44.78 102 GLY A CA 1
ATOM 810 C C . GLY A 1 102 ? -14.968 -8.003 25.526 1.00 44.78 102 GLY A C 1
ATOM 811 O O . GLY A 1 102 ? -13.787 -8.172 25.255 1.00 44.78 102 GLY A O 1
ATOM 812 N N . GLY A 1 103 ? -15.537 -6.801 25.448 1.00 35.59 103 GLY A N 1
ATOM 813 C CA . GLY A 1 103 ? -14.755 -5.598 25.178 1.00 35.59 103 GLY A CA 1
ATOM 814 C C . GLY A 1 103 ? -15.640 -4.411 24.846 1.00 35.59 103 GLY A C 1
ATOM 815 O O . GLY A 1 103 ? -15.993 -4.184 23.694 1.00 35.59 103 GLY A O 1
ATOM 816 N N . SER A 1 104 ? -16.021 -3.659 25.873 1.00 34.81 104 SER A N 1
ATOM 817 C CA . SER A 1 104 ? -16.593 -2.321 25.740 1.00 34.81 104 SER A CA 1
ATOM 818 C C . SER A 1 104 ? -15.682 -1.452 24.868 1.00 34.81 104 SER A C 1
ATOM 820 O O . SER A 1 104 ? -14.533 -1.200 2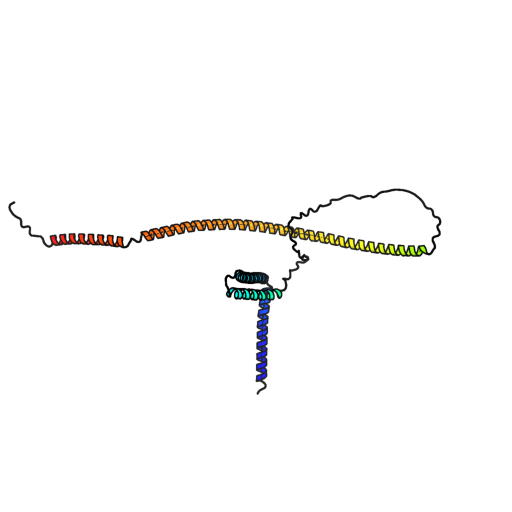5.231 1.00 34.81 104 SER A O 1
ATOM 822 N N . SER A 1 105 ? -16.184 -0.984 23.728 1.00 34.31 105 SER A N 1
ATOM 823 C CA . SER A 1 105 ? -15.492 -0.003 22.897 1.00 34.31 105 SER A CA 1
ATOM 824 C C . SER A 1 105 ? -15.431 1.333 23.640 1.00 34.31 105 SER A C 1
ATOM 826 O O . SER A 1 105 ? -16.428 2.051 23.719 1.00 34.31 105 SER A O 1
ATOM 828 N N . ILE A 1 106 ? -14.271 1.661 24.204 1.00 40.44 106 ILE A N 1
ATOM 829 C CA . ILE A 1 106 ? -13.977 3.013 24.675 1.00 40.44 106 ILE A CA 1
ATOM 830 C C . ILE A 1 106 ? -13.703 3.858 23.432 1.00 40.44 106 ILE A C 1
ATOM 832 O O . ILE A 1 106 ? -12.719 3.651 22.725 1.00 40.44 106 ILE A O 1
ATOM 836 N N . VAL A 1 107 ? -14.605 4.796 23.155 1.00 34.50 107 VAL A N 1
ATOM 837 C CA . VAL A 1 107 ? -14.359 5.902 22.230 1.00 34.50 107 VAL A CA 1
ATOM 838 C C . VAL A 1 107 ? -13.354 6.822 22.920 1.00 34.50 107 VAL A C 1
ATOM 840 O O . VAL A 1 107 ? -13.699 7.510 23.878 1.00 34.50 107 VAL A O 1
ATOM 843 N N . LEU A 1 108 ? -12.098 6.787 22.480 1.00 33.28 108 LEU A N 1
ATOM 844 C CA . LEU A 1 108 ? -11.087 7.750 22.901 1.00 33.28 108 LEU A CA 1
ATOM 845 C C . LEU A 1 108 ? -11.327 9.038 22.111 1.00 33.28 108 LEU A C 1
ATOM 847 O O . LEU A 1 108 ? -11.118 9.075 20.899 1.00 33.28 108 LEU A O 1
ATOM 851 N N . ALA A 1 109 ? -11.816 10.070 22.796 1.00 34.88 109 ALA A N 1
ATOM 852 C CA . ALA A 1 109 ? -11.726 11.434 22.303 1.00 34.88 109 ALA A CA 1
ATOM 853 C C . ALA A 1 109 ? -10.241 11.827 22.299 1.00 34.88 109 ALA A C 1
ATOM 855 O O . ALA A 1 109 ? -9.582 11.786 23.337 1.00 34.88 109 ALA A O 1
ATOM 856 N N . ASP A 1 110 ? -9.728 12.130 21.111 1.00 31.77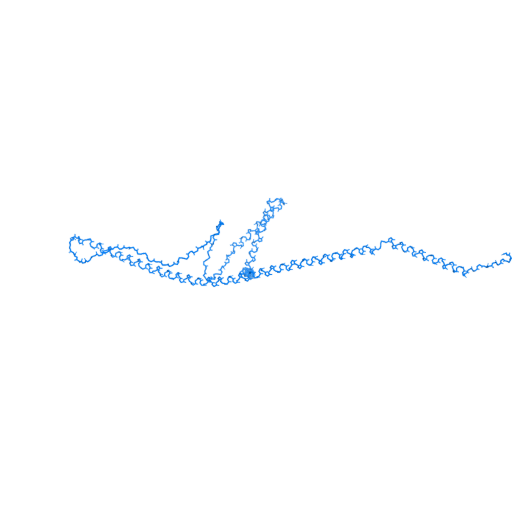 110 ASP A N 1
ATOM 857 C CA . ASP A 1 110 ? -8.415 12.725 20.887 1.00 31.77 110 ASP A CA 1
ATOM 858 C C . ASP A 1 110 ? -8.415 14.133 21.497 1.00 31.77 110 ASP A C 1
ATOM 860 O O . ASP A 1 110 ? -9.173 14.994 21.047 1.00 31.77 110 ASP A O 1
ATOM 864 N N . ASP A 1 111 ? -7.613 14.356 22.541 1.00 33.34 111 ASP A N 1
ATOM 865 C CA . ASP A 1 111 ? -7.220 15.705 22.942 1.00 33.34 111 ASP A CA 1
ATOM 866 C C . ASP A 1 111 ? -5.701 15.824 22.867 1.00 33.34 111 ASP A C 1
ATOM 868 O O . ASP A 1 111 ? -4.928 15.044 23.432 1.00 33.34 111 ASP A O 1
ATOM 872 N N . ASN A 1 112 ? -5.298 16.802 22.076 1.00 38.22 112 ASN A N 1
ATOM 873 C CA . ASN A 1 112 ? -3.964 17.000 21.572 1.00 38.22 112 ASN A CA 1
ATOM 874 C C . ASN A 1 112 ? -3.222 17.937 22.527 1.00 38.22 112 ASN A C 1
ATOM 876 O O . ASN A 1 112 ? -3.500 19.131 22.576 1.00 38.22 112 ASN A O 1
ATOM 880 N N . SER A 1 113 ? -2.238 17.433 23.268 1.00 33.31 113 SER A N 1
ATOM 881 C CA . SER A 1 113 ? -1.133 18.274 23.740 1.00 33.31 113 SER A CA 1
ATOM 882 C C . SER A 1 113 ? 0.095 17.422 24.048 1.00 33.31 113 SER A C 1
ATOM 884 O O . SER A 1 113 ? 0.124 16.591 24.951 1.00 33.31 113 SER A O 1
ATOM 886 N N . GLY A 1 114 ? 1.124 17.612 23.224 1.00 41.00 114 GLY A N 1
ATOM 887 C CA . GLY A 1 114 ? 2.383 16.891 23.303 1.00 41.00 114 GLY A CA 1
ATOM 888 C C . GLY A 1 114 ? 3.099 17.090 24.638 1.00 41.00 114 GLY A C 1
ATOM 889 O O . GLY A 1 114 ? 3.563 18.182 24.952 1.00 41.00 114 GLY A O 1
ATOM 890 N N . SER A 1 115 ? 3.239 16.000 25.388 1.00 30.98 115 SER A N 1
ATOM 891 C CA . SER A 1 115 ? 4.367 15.675 26.272 1.00 30.98 115 SER A CA 1
ATOM 892 C C . SER A 1 115 ? 4.240 14.201 26.684 1.00 30.98 115 SER A C 1
ATOM 894 O O . SER A 1 115 ? 3.128 13.752 26.959 1.00 30.98 115 SER A O 1
ATOM 896 N N . PRO A 1 116 ? 5.328 13.408 26.716 1.00 32.97 116 PRO A N 1
ATOM 897 C CA . PRO A 1 116 ? 5.235 12.000 27.075 1.00 32.97 116 PRO A CA 1
ATOM 898 C C . PRO A 1 116 ? 4.962 11.881 28.578 1.00 32.97 116 PRO A C 1
ATOM 900 O O . PRO A 1 116 ? 5.860 12.052 29.401 1.00 32.97 116 PRO A O 1
ATOM 903 N N . ALA A 1 117 ? 3.719 11.581 28.951 1.00 34.56 117 ALA A N 1
ATOM 904 C CA . ALA A 1 117 ? 3.393 11.180 30.311 1.00 34.56 117 ALA A CA 1
ATOM 905 C C . ALA A 1 117 ? 3.922 9.757 30.543 1.00 34.56 117 ALA A C 1
ATOM 907 O O . ALA A 1 117 ? 3.287 8.754 30.221 1.00 34.56 117 ALA A O 1
ATOM 908 N N . GLN A 1 118 ? 5.135 9.683 31.079 1.00 31.47 118 GLN A N 1
ATOM 909 C CA . GLN A 1 118 ? 5.717 8.475 31.638 1.00 31.47 118 GLN A CA 1
ATOM 910 C C . GLN A 1 118 ? 4.893 8.082 32.875 1.00 31.47 118 GLN A C 1
ATOM 912 O O . GLN A 1 118 ? 5.001 8.707 33.929 1.00 31.47 118 GLN A O 1
ATOM 917 N N . ILE A 1 119 ? 4.040 7.062 32.761 1.00 35.50 119 ILE A N 1
ATOM 918 C CA . ILE A 1 119 ? 3.354 6.485 33.923 1.00 35.50 119 ILE A CA 1
ATOM 919 C C . ILE A 1 119 ? 4.379 5.623 34.670 1.00 35.50 119 ILE A C 1
ATOM 921 O O . ILE A 1 119 ? 4.542 4.435 34.402 1.00 35.50 119 ILE A O 1
ATOM 925 N N . ILE A 1 120 ? 5.109 6.243 35.599 1.00 34.16 120 ILE A N 1
ATOM 926 C CA . ILE A 1 120 ? 5.878 5.535 36.625 1.00 34.16 120 ILE A CA 1
ATOM 927 C C . ILE A 1 120 ? 4.880 5.100 37.699 1.00 34.16 120 ILE A C 1
ATOM 929 O O . ILE A 1 120 ? 4.575 5.848 38.630 1.00 34.16 120 ILE A O 1
ATOM 933 N N . LEU A 1 121 ? 4.350 3.885 37.562 1.00 33.31 121 LEU A N 1
ATOM 934 C CA . LEU A 1 121 ? 3.598 3.234 38.628 1.00 33.31 121 LEU A CA 1
ATOM 935 C C . LEU A 1 121 ? 4.584 2.841 39.735 1.00 33.31 121 LEU A C 1
ATOM 937 O O . LEU A 1 121 ? 5.269 1.822 39.648 1.00 33.31 121 LEU A O 1
ATOM 941 N N . HIS A 1 122 ? 4.674 3.678 40.769 1.00 29.08 122 HIS A N 1
ATOM 942 C CA . HIS A 1 122 ? 5.329 3.320 42.022 1.00 29.08 122 HIS A CA 1
ATOM 943 C C . HIS A 1 122 ? 4.557 2.161 42.660 1.00 29.08 122 HIS A C 1
ATOM 945 O O . HIS A 1 122 ? 3.489 2.345 43.242 1.00 29.08 122 HIS A O 1
ATOM 951 N N . GLY A 1 123 ? 5.115 0.956 42.544 1.00 30.75 123 GLY A N 1
ATOM 952 C CA . GLY A 1 123 ? 4.737 -0.173 43.377 1.00 30.75 123 GLY A CA 1
ATOM 953 C C . GLY A 1 123 ? 5.090 0.137 44.828 1.00 30.75 123 GLY A C 1
ATOM 954 O O . GLY A 1 123 ? 6.264 0.167 45.191 1.00 30.75 123 GLY A O 1
ATOM 955 N N . ALA A 1 124 ? 4.079 0.373 45.660 1.00 28.45 124 ALA A N 1
ATOM 956 C CA . ALA A 1 124 ? 4.254 0.410 47.103 1.00 28.45 124 ALA A CA 1
ATOM 957 C C .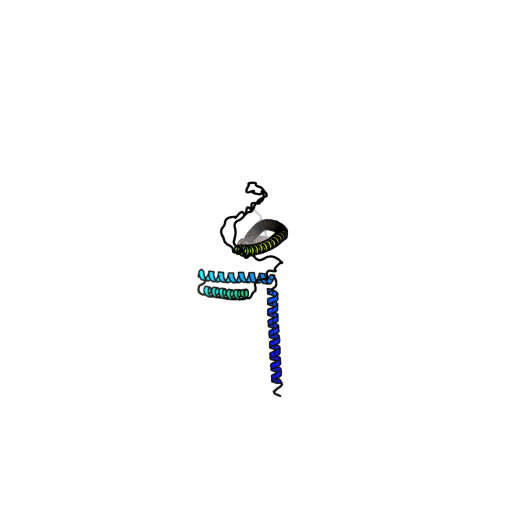 ALA A 1 124 ? 4.288 -1.031 47.630 1.00 28.45 124 ALA A C 1
ATOM 959 O O . ALA A 1 124 ? 3.264 -1.683 47.829 1.00 28.45 124 ALA A O 1
ATOM 960 N N . THR A 1 125 ? 5.501 -1.533 47.830 1.00 26.41 125 THR A N 1
ATOM 961 C CA . THR A 1 125 ? 5.795 -2.711 48.641 1.00 26.41 125 THR A CA 1
ATOM 962 C C . THR A 1 125 ? 5.552 -2.411 50.124 1.00 26.41 125 THR A C 1
ATOM 964 O O . THR A 1 125 ? 6.175 -1.512 50.673 1.00 26.41 125 THR A O 1
ATOM 967 N N . ALA A 1 126 ? 4.663 -3.200 50.731 1.00 32.53 126 ALA A N 1
ATOM 968 C CA . ALA A 1 126 ? 4.664 -3.749 52.093 1.00 32.53 126 ALA A CA 1
ATOM 969 C C . ALA A 1 126 ? 5.100 -2.908 53.327 1.00 32.53 126 ALA A C 1
ATOM 971 O O . ALA A 1 126 ? 6.222 -2.423 53.421 1.00 32.53 126 ALA A O 1
ATOM 972 N N . SER A 1 127 ? 4.291 -3.073 54.390 1.00 29.22 127 SER A N 1
ATOM 973 C CA . SER A 1 127 ? 4.649 -3.075 55.831 1.00 29.22 127 SER A CA 1
ATOM 974 C C . SER A 1 127 ? 4.589 -1.742 56.596 1.00 29.22 127 SER A C 1
ATOM 976 O O . SER A 1 127 ? 5.515 -0.946 56.530 1.00 29.22 127 SER A O 1
ATOM 978 N N . GLN A 1 128 ? 3.555 -1.550 57.430 1.00 27.05 128 GLN A N 1
ATOM 979 C CA . GLN A 1 128 ? 3.623 -1.593 58.911 1.00 27.05 128 GLN A CA 1
ATOM 980 C C . GLN A 1 128 ? 2.337 -1.036 59.574 1.00 27.05 128 GLN A C 1
ATOM 982 O O . GLN A 1 128 ? 1.688 -0.156 59.007 1.00 27.05 128 GLN A O 1
ATOM 987 N N . PRO A 1 129 ? 1.953 -1.535 60.770 1.00 35.88 129 PRO A N 1
ATOM 988 C CA . PRO A 1 129 ? 0.788 -1.065 61.515 1.00 35.88 129 PRO A CA 1
ATOM 989 C C . PRO A 1 129 ? 1.141 0.173 62.353 1.00 35.88 129 PRO A C 1
ATOM 991 O O . PRO A 1 129 ? 2.086 0.150 63.140 1.00 35.88 129 PRO A O 1
ATOM 994 N N . VAL A 1 130 ? 0.362 1.250 62.229 1.00 27.95 130 VAL A N 1
ATOM 995 C CA . VAL A 1 130 ? 0.473 2.411 63.124 1.00 27.95 130 VAL A CA 1
ATOM 996 C C . VAL A 1 130 ? -0.497 2.247 64.290 1.00 27.95 130 VAL A C 1
ATOM 998 O O . VAL A 1 130 ? -1.712 2.362 64.159 1.00 27.95 130 VAL A O 1
ATOM 1001 N N . HIS A 1 131 ? 0.109 1.963 65.438 1.00 32.66 131 HIS A N 1
ATOM 1002 C CA . HIS A 1 131 ? -0.408 2.116 66.791 1.00 32.66 131 HIS A CA 1
ATOM 1003 C C . HIS A 1 131 ? -0.674 3.606 67.088 1.00 32.66 131 HIS A C 1
ATOM 1005 O O . HIS A 1 131 ? 0.190 4.437 66.812 1.00 32.66 131 HIS A O 1
ATOM 1011 N N . LEU A 1 132 ? -1.789 3.943 67.746 1.00 26.98 132 LEU A N 1
ATOM 1012 C CA . LEU A 1 132 ? -1.928 5.209 68.479 1.00 26.98 132 LEU A CA 1
ATOM 1013 C C . LEU A 1 132 ? -2.264 4.879 69.945 1.00 26.98 132 LEU A C 1
ATOM 1015 O O . LEU A 1 132 ? -3.286 4.257 70.221 1.00 26.98 132 LEU A O 1
ATOM 1019 N N . GLY A 1 133 ? -1.310 5.192 70.839 1.00 25.97 133 GLY A N 1
ATOM 1020 C CA . GLY A 1 133 ? -1.211 4.780 72.255 1.00 25.97 133 GLY A CA 1
ATOM 1021 C C . GLY A 1 133 ? -2.421 5.140 73.126 1.00 25.97 133 GLY A C 1
ATOM 1022 O O . GLY A 1 133 ? -3.174 6.046 72.798 1.00 25.97 133 GLY A O 1
ATOM 1023 N N . GLY A 1 134 ? -2.724 4.380 74.187 1.00 27.23 134 GLY A N 1
ATOM 1024 C CA . GLY A 1 134 ? -1.968 4.283 75.456 1.00 27.23 134 GLY A CA 1
ATOM 1025 C C . GLY A 1 134 ? -2.556 5.335 76.413 1.00 27.23 134 GLY A C 1
ATOM 1026 O O . GLY A 1 134 ? -2.656 6.484 76.020 1.00 27.23 134 GLY A O 1
ATOM 1027 N N . THR A 1 135 ? -3.058 5.085 77.623 1.00 24.53 135 THR A N 1
ATOM 1028 C CA . THR A 1 135 ? -2.677 4.231 78.769 1.00 24.53 135 THR A CA 1
ATOM 1029 C C . THR A 1 135 ? -3.895 4.218 79.724 1.00 24.53 135 THR A C 1
ATOM 1031 O O . THR A 1 135 ? -4.544 5.247 79.851 1.00 24.53 135 THR A O 1
ATOM 1034 N N . GLY A 1 136 ? -4.344 3.127 80.350 1.00 27.42 136 GLY A N 1
ATOM 1035 C CA . GLY A 1 136 ? -3.753 2.534 81.555 1.00 27.42 136 GLY A CA 1
ATOM 1036 C C . GLY A 1 136 ? -4.762 2.534 82.729 1.00 27.42 136 GLY A C 1
ATOM 1037 O O . GLY A 1 136 ? -5.192 3.594 83.150 1.00 27.42 136 GLY A O 1
ATOM 1038 N N . GLN A 1 137 ? -5.104 1.331 83.216 1.00 27.61 137 GLN A N 1
ATOM 1039 C CA . GLN A 1 137 ? -5.547 0.941 84.579 1.00 27.61 137 GLN A CA 1
ATOM 1040 C C . GLN A 1 137 ? -6.677 1.713 85.308 1.00 27.61 137 GLN A C 1
ATOM 1042 O O . GLN A 1 137 ? -6.485 2.846 85.725 1.00 27.61 137 GLN A O 1
ATOM 1047 N N . ALA A 1 138 ? -7.766 1.015 85.679 1.00 25.09 138 ALA A N 1
ATOM 1048 C CA . ALA A 1 138 ? -7.973 0.515 87.055 1.00 25.09 138 ALA A CA 1
ATOM 1049 C C . ALA A 1 138 ? -9.361 -0.143 87.284 1.00 25.09 138 ALA A C 1
ATOM 1051 O O . ALA A 1 138 ? -10.407 0.361 86.900 1.00 25.09 138 ALA A O 1
ATOM 1052 N N . SER A 1 139 ? -9.280 -1.297 87.940 1.00 32.03 139 SER A N 1
ATOM 1053 C CA . SER A 1 139 ? -10.194 -2.119 88.747 1.00 32.03 139 SER A CA 1
ATOM 1054 C C . SER A 1 139 ? -11.555 -1.596 89.272 1.00 32.03 139 SER A C 1
ATOM 1056 O O . SER A 1 139 ? -11.630 -0.550 89.902 1.00 32.03 139 SER A O 1
ATOM 1058 N N . GLN A 1 140 ? -12.523 -2.533 89.242 1.00 31.41 140 GLN A N 1
ATOM 1059 C CA . GLN A 1 140 ? -13.565 -2.865 90.247 1.00 31.41 140 GLN A CA 1
ATOM 1060 C C . GLN A 1 140 ? -14.838 -1.992 90.437 1.00 31.41 140 GLN A C 1
ATOM 1062 O O . GLN A 1 140 ? -14.874 -0.831 90.047 1.00 31.41 140 GLN A O 1
ATOM 1067 N N . PRO A 1 141 ? -15.939 -2.603 90.957 1.00 55.38 141 PRO A N 1
ATOM 1068 C CA . PRO A 1 141 ? -17.318 -2.176 90.721 1.00 55.38 141 PRO A CA 1
ATOM 1069 C C . PRO A 1 141 ? -17.883 -1.314 91.855 1.00 55.38 141 PRO A C 1
ATOM 1071 O O . PRO A 1 141 ? -17.788 -1.691 93.019 1.00 55.38 141 PRO A O 1
ATOM 1074 N N . GLN A 1 142 ? -18.586 -0.225 91.526 1.00 26.30 142 GLN A N 1
ATOM 1075 C CA . GLN A 1 142 ? -19.500 0.406 92.482 1.00 26.30 142 GLN A CA 1
ATOM 1076 C C . GLN A 1 142 ? -20.538 1.313 91.805 1.00 26.30 142 GLN A C 1
ATOM 1078 O O . GLN A 1 142 ? -20.222 2.356 91.244 1.00 26.30 142 GLN A O 1
ATOM 1083 N N . GLN A 1 143 ? -21.805 0.908 91.905 1.00 39.88 143 GLN A N 1
ATOM 1084 C CA . GLN A 1 143 ? -22.943 1.832 92.021 1.00 39.88 143 GLN A CA 1
ATOM 1085 C C . GLN A 1 143 ? -22.857 2.525 93.402 1.00 39.88 143 GLN A C 1
ATOM 1087 O O . GLN A 1 143 ? -22.365 1.879 94.333 1.00 39.88 143 GLN A O 1
ATOM 1092 N N . PRO A 1 144 ? -23.331 3.782 93.595 1.00 44.84 144 PRO A N 1
ATOM 1093 C CA . PRO A 1 144 ? -24.762 4.068 93.455 1.00 44.84 144 PRO A CA 1
ATOM 1094 C C . PRO A 1 144 ? -25.184 5.475 92.973 1.00 44.84 144 PRO A C 1
ATOM 1096 O O . PRO A 1 144 ? -24.486 6.470 93.115 1.00 44.84 144 PRO A O 1
ATOM 1099 N N . ALA A 1 145 ? -26.442 5.501 92.522 1.00 41.47 145 ALA A N 1
ATOM 1100 C CA . ALA A 1 145 ? -27.421 6.582 92.648 1.00 41.47 145 ALA A CA 1
ATOM 1101 C C . ALA A 1 145 ? -27.167 7.918 91.924 1.00 41.47 145 ALA A C 1
ATOM 1103 O O . ALA A 1 145 ? -26.681 8.887 92.497 1.00 41.47 145 ALA A O 1
ATOM 1104 N N . ALA A 1 146 ? -27.767 8.040 90.741 1.00 36.38 146 ALA A N 1
ATOM 1105 C CA . ALA A 1 146 ? -28.565 9.219 90.427 1.00 36.38 146 ALA A CA 1
ATOM 1106 C C . ALA A 1 146 ? -29.874 8.729 89.802 1.00 36.38 146 ALA A C 1
ATOM 1108 O O . ALA A 1 146 ? -29.857 7.976 88.832 1.00 36.38 146 ALA A O 1
ATOM 1109 N N . ARG A 1 147 ? -31.005 9.091 90.415 1.00 47.09 147 ARG A N 1
ATOM 1110 C CA . ARG A 1 147 ? -32.342 8.886 89.852 1.00 47.09 147 ARG A CA 1
ATOM 1111 C C . ARG A 1 147 ? -32.376 9.534 88.468 1.00 47.09 147 ARG A C 1
ATOM 1113 O O . ARG A 1 147 ? -32.435 10.757 88.381 1.00 47.09 147 ARG A O 1
ATOM 1120 N N . VAL A 1 148 ? -32.332 8.721 87.420 1.00 44.16 148 VAL A N 1
ATOM 1121 C CA . VAL A 1 148 ? -32.725 9.128 86.073 1.00 44.16 148 VAL A CA 1
ATOM 1122 C C . VAL A 1 148 ? -34.144 8.618 85.891 1.00 44.16 148 VAL A C 1
ATOM 1124 O O . VAL A 1 148 ? -34.432 7.455 86.171 1.00 44.16 148 VAL A O 1
ATOM 1127 N N . SER A 1 149 ? -35.040 9.534 85.552 1.00 44.94 149 SER A N 1
ATOM 1128 C CA . SER A 1 149 ? -36.463 9.290 85.371 1.00 44.94 149 SER A CA 1
ATOM 1129 C C . SER A 1 149 ? -36.708 8.096 84.444 1.00 44.94 149 SER A C 1
ATOM 1131 O O . SER A 1 149 ? -36.097 7.975 83.386 1.00 44.94 149 SER A O 1
ATOM 1133 N N . GLU A 1 150 ? -37.644 7.235 84.838 1.00 44.84 150 GLU A N 1
ATOM 1134 C CA . GLU A 1 150 ? -38.070 5.992 84.169 1.00 44.84 150 GLU A CA 1
ATOM 1135 C C . GLU A 1 150 ? -38.583 6.188 82.721 1.00 44.84 150 GLU A C 1
ATOM 1137 O O . GLU A 1 150 ? -38.871 5.220 82.024 1.00 44.84 150 GLU A O 1
ATOM 1142 N N . SER A 1 151 ? -38.660 7.434 82.243 1.00 50.16 151 SER A N 1
ATOM 1143 C CA . SER A 1 151 ? -39.025 7.821 80.878 1.00 50.16 151 SER A CA 1
ATOM 1144 C C . SER A 1 151 ? -37.843 7.908 79.902 1.00 50.16 151 SER A C 1
ATOM 1146 O O . SER A 1 151 ? -38.045 7.679 78.716 1.00 50.16 151 SER A O 1
ATOM 1148 N N . ASP A 1 152 ? -36.613 8.173 80.361 1.00 51.31 152 ASP A N 1
ATOM 1149 C CA . ASP A 1 152 ? -35.469 8.422 79.458 1.00 51.31 152 ASP A CA 1
ATOM 1150 C C . ASP A 1 152 ? -34.767 7.123 79.009 1.00 51.31 152 ASP A C 1
ATOM 1152 O O . ASP A 1 152 ? -34.126 7.073 77.960 1.00 51.31 152 ASP A O 1
ATOM 1156 N N . HIS A 1 153 ? -34.908 6.031 79.770 1.00 51.00 153 HIS A N 1
ATOM 1157 C CA . HIS A 1 153 ? -34.333 4.723 79.419 1.00 51.00 153 HIS A CA 1
ATOM 1158 C C . HIS A 1 153 ? -35.048 4.037 78.249 1.00 51.00 153 HIS A C 1
ATOM 1160 O O . HIS A 1 153 ? -34.423 3.259 77.531 1.00 51.00 153 HIS A O 1
ATOM 1166 N N . VAL A 1 154 ? -36.331 4.329 78.021 1.00 57.25 154 VAL A N 1
ATOM 1167 C CA . VAL A 1 154 ? -37.097 3.722 76.920 1.00 57.25 154 VAL A CA 1
ATOM 1168 C C . VAL A 1 154 ? -36.693 4.341 75.577 1.00 57.25 154 VAL A C 1
ATOM 1170 O O . VAL A 1 154 ? -36.461 3.606 74.618 1.00 57.25 154 VAL A O 1
ATOM 1173 N N . ASP A 1 155 ? -36.476 5.658 75.534 1.00 61.19 155 ASP A N 1
ATOM 1174 C CA . ASP A 1 155 ? -35.942 6.357 74.354 1.00 61.19 155 ASP A CA 1
ATOM 1175 C C . ASP A 1 155 ? -34.468 6.003 74.086 1.00 61.19 155 ASP A C 1
ATOM 1177 O O . ASP A 1 155 ? -34.023 5.897 72.936 1.00 61.19 155 ASP A O 1
ATOM 1181 N N . GLN A 1 156 ? -33.694 5.735 75.141 1.00 59.03 156 GLN A N 1
ATOM 1182 C CA . GLN A 1 156 ? -32.312 5.278 75.012 1.00 59.03 156 GLN A CA 1
ATOM 1183 C C . GLN A 1 156 ? -32.219 3.828 74.501 1.00 59.03 156 GLN A C 1
ATOM 1185 O O . GLN A 1 156 ? -31.360 3.520 73.680 1.00 59.03 156 GLN A O 1
ATOM 1190 N N . ILE A 1 157 ? -33.136 2.941 74.897 1.00 65.25 157 ILE A N 1
ATOM 1191 C CA . ILE A 1 157 ? -33.228 1.579 74.345 1.00 65.25 157 ILE A CA 1
ATOM 1192 C C . ILE A 1 157 ? -33.723 1.604 72.891 1.00 65.25 157 ILE A C 1
ATOM 1194 O O . ILE A 1 157 ? -33.191 0.873 72.054 1.00 65.25 157 ILE A O 1
ATOM 1198 N N . ALA A 1 158 ? -34.684 2.472 72.560 1.00 70.94 158 ALA A N 1
ATOM 1199 C CA . ALA A 1 158 ? -35.163 2.639 71.189 1.00 70.94 158 ALA A CA 1
ATOM 1200 C C . ALA A 1 158 ? -34.054 3.157 70.252 1.00 70.94 158 ALA A C 1
ATOM 1202 O O . ALA A 1 158 ? -33.868 2.626 69.158 1.00 70.94 158 ALA A O 1
ATOM 1203 N N . SER A 1 159 ? -33.250 4.126 70.699 1.00 71.69 159 SER A N 1
ATOM 1204 C CA . SER A 1 159 ? -32.110 4.649 69.927 1.00 71.69 159 SER A CA 1
ATOM 1205 C C . SER A 1 159 ? -30.923 3.679 69.833 1.00 71.69 159 SER A C 1
ATOM 1207 O O . SER A 1 159 ? -30.236 3.647 68.808 1.00 71.69 159 SER A O 1
ATOM 1209 N N . VAL A 1 160 ? -30.694 2.842 70.851 1.00 75.88 160 VAL A N 1
ATOM 1210 C CA . VAL A 1 160 ? -29.726 1.731 70.786 1.00 75.88 160 VAL A CA 1
ATOM 1211 C C . VAL A 1 160 ? -30.184 0.659 69.798 1.00 75.88 160 VAL A C 1
ATOM 1213 O O . VAL A 1 160 ? -29.360 0.166 69.032 1.00 75.88 160 VAL A O 1
ATOM 1216 N N . SER A 1 161 ? -31.479 0.339 69.745 1.00 79.69 161 SER A N 1
ATOM 1217 C CA . SER A 1 161 ? -32.032 -0.566 68.729 1.00 79.69 161 SER A CA 1
ATOM 1218 C C . SER A 1 161 ? -31.881 0.007 67.318 1.00 79.69 161 SER A C 1
ATOM 1220 O O . SER A 1 161 ? -31.493 -0.714 66.403 1.00 79.69 161 SER A O 1
ATOM 1222 N N . ASP A 1 162 ? -32.111 1.311 67.145 1.00 81.50 162 ASP A N 1
ATOM 1223 C CA . ASP A 1 162 ? -31.942 2.000 65.860 1.00 81.50 162 ASP A CA 1
ATOM 1224 C C . ASP A 1 162 ? -30.463 2.033 65.419 1.00 81.50 162 ASP A C 1
ATOM 1226 O O . ASP A 1 162 ? -30.129 1.863 64.246 1.00 81.50 162 ASP A O 1
ATOM 1230 N N . SER A 1 163 ? -29.545 2.158 66.379 1.00 78.88 163 SER A N 1
ATOM 1231 C CA . SER A 1 163 ? -28.098 2.082 66.147 1.00 78.88 163 SER A CA 1
ATOM 1232 C C . SER A 1 163 ? -27.622 0.657 65.848 1.00 78.88 163 SER A C 1
ATOM 1234 O O . SER A 1 163 ? -26.787 0.464 64.966 1.00 78.88 163 SER A O 1
ATOM 1236 N N . ALA A 1 164 ? -28.174 -0.353 66.525 1.00 81.25 164 ALA A N 1
ATOM 1237 C CA . ALA A 1 164 ? -27.897 -1.761 66.248 1.00 81.25 164 ALA A CA 1
ATOM 1238 C C . ALA A 1 164 ? -28.379 -2.163 64.845 1.00 81.25 164 ALA A C 1
ATOM 1240 O O . ALA A 1 164 ? -27.684 -2.894 64.140 1.00 81.25 164 ALA A O 1
ATOM 1241 N N . GLN A 1 165 ? -29.522 -1.629 64.411 1.00 86.31 165 GLN A N 1
ATOM 1242 C CA . GLN A 1 165 ? -30.060 -1.870 63.076 1.00 86.31 165 GLN A CA 1
ATOM 1243 C C . GLN A 1 165 ? -29.208 -1.213 61.984 1.00 86.31 165 GLN A C 1
ATOM 1245 O O . GLN A 1 165 ? -28.832 -1.882 61.023 1.00 86.31 165 GLN A O 1
ATOM 1250 N N . LYS A 1 166 ? -28.792 0.045 62.175 1.00 86.62 166 LYS A N 1
ATOM 1251 C CA . LYS A 1 166 ? -27.850 0.724 61.266 1.00 86.62 166 LYS A CA 1
ATOM 1252 C C . LYS A 1 166 ? -26.489 0.028 61.206 1.00 86.62 166 LYS A C 1
ATOM 1254 O O . LYS A 1 166 ? -25.868 -0.021 60.149 1.00 86.62 166 LYS A O 1
ATOM 1259 N N . PHE A 1 167 ? -26.016 -0.531 62.320 1.00 86.12 167 PHE A N 1
ATOM 1260 C CA . PHE A 1 167 ? -24.769 -1.295 62.354 1.00 86.12 167 PHE A CA 1
ATOM 1261 C C . PHE A 1 167 ? -24.882 -2.625 61.598 1.00 86.12 167 PHE A C 1
ATOM 1263 O O . PHE A 1 167 ? -23.967 -2.990 60.857 1.00 86.12 167 PHE A O 1
ATOM 1270 N N . ALA A 1 168 ? -26.004 -3.334 61.745 1.00 87.25 168 ALA A N 1
ATOM 1271 C CA . ALA A 1 168 ? -26.279 -4.548 60.981 1.00 87.25 168 ALA A CA 1
ATOM 1272 C C . ALA A 1 168 ? -26.334 -4.258 59.470 1.00 87.25 168 ALA A C 1
ATOM 1274 O O . ALA A 1 168 ? -25.675 -4.946 58.693 1.00 87.25 168 ALA A O 1
ATOM 1275 N N . GLU A 1 169 ? -27.014 -3.182 59.067 1.00 90.69 169 GLU A N 1
ATOM 1276 C CA . GLU A 1 169 ? -27.111 -2.733 57.671 1.00 90.69 169 GLU A CA 1
ATOM 1277 C C . GLU A 1 169 ? -25.745 -2.304 57.094 1.00 90.69 169 GLU A C 1
ATOM 1279 O O . GLU A 1 169 ? -25.376 -2.664 55.971 1.00 90.69 169 GLU A O 1
ATOM 1284 N N . ALA A 1 170 ? -24.930 -1.598 57.885 1.00 87.12 170 ALA A N 1
ATOM 1285 C CA . ALA A 1 170 ? -23.562 -1.246 57.507 1.00 87.12 170 ALA A CA 1
ATOM 1286 C C . ALA A 1 170 ? -22.665 -2.488 57.353 1.00 87.12 170 ALA A C 1
ATOM 1288 O O . ALA A 1 170 ? -21.849 -2.552 56.433 1.00 87.12 170 ALA A O 1
ATOM 1289 N N . THR A 1 171 ? -22.837 -3.492 58.217 1.00 89.62 171 THR A N 1
ATOM 1290 C CA . THR A 1 171 ? -22.092 -4.761 58.166 1.00 89.62 171 THR A CA 1
ATOM 1291 C C . THR A 1 171 ? -22.477 -5.585 56.934 1.00 89.62 171 THR A C 1
ATOM 1293 O O . THR A 1 171 ? -21.607 -6.137 56.256 1.00 89.62 171 THR A O 1
ATOM 1296 N N . GLU A 1 172 ? -23.763 -5.623 56.589 1.00 92.25 172 GLU A N 1
ATOM 1297 C CA . GLU A 1 172 ? -24.265 -6.268 55.372 1.00 92.25 172 GLU A CA 1
ATOM 1298 C C . GLU A 1 172 ? -23.713 -5.586 54.112 1.00 92.25 172 GLU A C 1
ATOM 1300 O O . GLU A 1 172 ? -23.199 -6.245 53.205 1.00 92.25 172 GLU A O 1
ATOM 1305 N N . THR A 1 173 ? -23.714 -4.251 54.092 1.00 91.50 173 THR A N 1
ATOM 1306 C CA . THR A 1 173 ? -23.150 -3.465 52.986 1.00 91.50 173 THR A CA 1
ATOM 1307 C C . THR A 1 173 ? -21.650 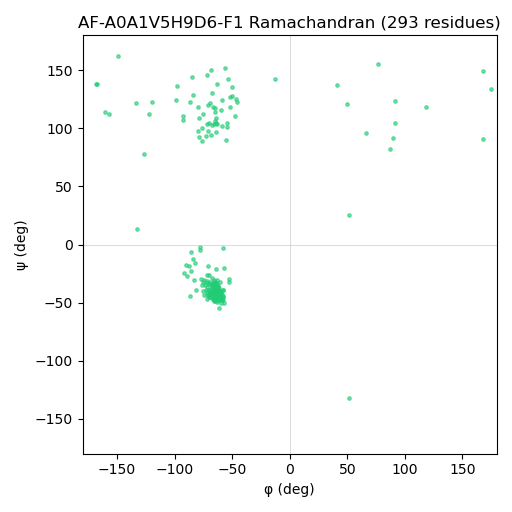-3.713 52.831 1.00 91.50 173 THR A C 1
ATOM 1309 O O . THR A 1 173 ? -21.164 -3.904 51.716 1.00 91.50 173 THR A O 1
ATOM 1312 N N . LEU A 1 174 ? -20.906 -3.764 53.939 1.00 88.62 174 LEU A N 1
ATOM 1313 C CA . LEU A 1 174 ? -19.472 -4.051 53.926 1.00 88.62 174 LEU A CA 1
ATOM 1314 C C . LEU A 1 174 ? -19.183 -5.457 53.385 1.00 88.62 174 LEU A C 1
ATOM 1316 O O . LEU A 1 174 ? -18.258 -5.634 52.593 1.00 88.62 174 LEU A O 1
ATOM 1320 N N . THR A 1 175 ? -20.009 -6.436 53.760 1.00 91.56 175 THR A N 1
ATOM 1321 C CA . THR A 1 175 ? -19.919 -7.817 53.264 1.00 91.56 175 THR A CA 1
ATOM 1322 C C . THR A 1 175 ? -20.130 -7.854 51.751 1.00 91.56 175 THR A C 1
ATOM 1324 O O . THR A 1 175 ? -19.295 -8.386 51.020 1.00 91.56 175 THR A O 1
ATOM 1327 N N . ARG A 1 176 ? -21.165 -7.169 51.257 1.00 94.00 176 ARG A N 1
ATOM 1328 C CA . ARG A 1 176 ? -21.472 -7.067 49.824 1.00 94.00 176 ARG A CA 1
ATOM 1329 C C . ARG A 1 176 ? -20.382 -6.347 49.021 1.00 94.00 176 ARG A C 1
ATOM 1331 O O . ARG A 1 176 ? -20.074 -6.733 47.891 1.00 94.00 176 ARG A O 1
ATOM 1338 N N . ILE A 1 177 ? -19.777 -5.304 49.588 1.00 92.56 177 ILE A N 1
ATOM 1339 C CA . ILE A 1 177 ? -18.629 -4.614 48.980 1.00 92.56 177 ILE A CA 1
ATOM 1340 C C . ILE A 1 177 ? -17.423 -5.552 48.910 1.00 92.56 177 ILE A C 1
ATOM 1342 O O . ILE A 1 177 ? -16.745 -5.576 47.888 1.00 92.56 177 ILE A O 1
ATOM 1346 N N . SER A 1 178 ? -17.171 -6.338 49.959 1.00 91.12 178 SER A N 1
ATOM 1347 C CA . SER A 1 178 ? -16.072 -7.308 49.991 1.00 91.12 178 SER A CA 1
ATOM 1348 C C . SER A 1 178 ? -16.229 -8.381 48.911 1.00 91.12 178 SER A C 1
ATOM 1350 O O . SER A 1 178 ? -15.282 -8.643 48.170 1.00 91.12 178 SER A O 1
ATOM 1352 N N . GLU A 1 179 ? -17.441 -8.917 48.741 1.00 93.19 179 GLU A N 1
ATOM 1353 C CA . GLU A 1 179 ? -17.771 -9.857 47.661 1.00 93.19 179 GLU A CA 1
ATOM 1354 C C . GLU A 1 179 ? -17.554 -9.231 46.278 1.00 93.19 179 GLU A C 1
ATOM 1356 O O . GLU A 1 179 ? -16.918 -9.828 45.410 1.00 93.19 179 GLU A O 1
ATOM 1361 N N . THR A 1 180 ? -18.007 -7.989 46.086 1.00 92.50 180 THR A N 1
ATOM 1362 C CA . THR A 1 180 ? -17.824 -7.261 44.819 1.00 92.50 180 THR A CA 1
ATOM 1363 C C . THR A 1 180 ? -16.343 -6.996 44.527 1.00 92.50 180 THR A C 1
ATOM 1365 O O . THR A 1 180 ? -15.895 -7.143 43.391 1.00 92.50 180 THR A O 1
ATOM 1368 N N . LEU A 1 181 ? -15.557 -6.634 45.545 1.00 91.06 181 LEU A N 1
ATOM 1369 C CA . LEU A 1 181 ? -14.111 -6.441 45.423 1.00 91.06 181 LEU A CA 1
ATOM 1370 C C . LEU A 1 181 ? -13.415 -7.748 45.054 1.00 91.06 181 LEU A C 1
ATOM 1372 O O . LEU A 1 181 ? -12.582 -7.754 44.150 1.00 91.06 181 LEU A O 1
ATOM 1376 N N . GLN A 1 182 ? -13.772 -8.853 45.702 1.00 92.06 182 GLN A N 1
ATOM 1377 C CA . GLN A 1 182 ? -13.195 -10.160 45.415 1.00 92.06 182 GLN A CA 1
ATOM 1378 C C . GLN A 1 182 ? -13.511 -10.618 43.985 1.00 92.06 182 GLN A C 1
ATOM 1380 O O . GLN A 1 182 ? -12.613 -11.094 43.288 1.00 92.06 182 GLN A O 1
ATOM 1385 N N . GLU A 1 183 ? -14.740 -10.394 43.519 1.00 92.62 183 GLU A N 1
ATOM 1386 C CA . GLU A 1 183 ? -15.137 -10.644 42.132 1.00 92.62 183 GLU A CA 1
ATOM 1387 C C . GLU A 1 183 ? -14.353 -9.753 41.157 1.00 92.62 183 GLU A C 1
ATOM 1389 O O . GLU A 1 183 ? -13.809 -10.236 40.164 1.00 92.62 183 GLU A O 1
ATOM 1394 N N . SER A 1 184 ? -14.185 -8.465 41.479 1.00 89.94 184 SER A N 1
ATOM 1395 C CA . SER A 1 184 ? -13.391 -7.542 40.661 1.00 89.94 184 SER A CA 1
ATOM 1396 C C . SER A 1 184 ? -11.915 -7.952 40.581 1.00 89.94 184 SER A C 1
ATOM 1398 O O . SER A 1 184 ? -11.320 -7.892 39.507 1.00 89.94 184 SER A O 1
ATOM 1400 N N . TYR A 1 185 ? -11.328 -8.446 41.677 1.00 88.94 185 TYR A N 1
ATOM 1401 C CA . TYR A 1 185 ? -9.958 -8.955 41.685 1.00 88.94 185 TYR A CA 1
ATOM 1402 C C . TYR A 1 185 ? -9.820 -10.219 40.840 1.00 88.94 185 TYR A C 1
ATOM 1404 O O . TYR A 1 185 ? -8.846 -10.337 40.097 1.00 88.94 185 TYR A O 1
ATOM 1412 N N . ARG A 1 186 ? -10.789 -11.143 40.902 1.00 89.56 186 ARG A N 1
ATOM 1413 C CA . ARG A 1 186 ? -10.799 -12.324 40.024 1.00 89.56 186 ARG A CA 1
ATOM 1414 C C . ARG A 1 186 ? -10.897 -11.923 38.560 1.00 89.56 186 ARG A C 1
ATOM 1416 O O . ARG A 1 186 ? -10.071 -12.361 37.767 1.00 89.56 186 ARG A O 1
ATOM 1423 N N . TYR A 1 187 ? -11.820 -11.023 38.233 1.00 91.50 187 TYR A N 1
ATOM 1424 C CA . TYR A 1 187 ? -11.976 -10.506 36.879 1.00 91.50 187 TYR A CA 1
ATOM 1425 C C . TYR A 1 187 ? -10.691 -9.846 36.364 1.00 91.50 187 TYR A C 1
ATOM 1427 O O . TYR A 1 187 ? -10.272 -10.103 35.240 1.00 91.50 187 TYR A O 1
ATOM 1435 N N . ILE A 1 188 ? -10.019 -9.032 37.185 1.00 84.94 188 ILE A N 1
ATOM 1436 C CA . ILE A 1 188 ? -8.747 -8.397 36.816 1.00 84.94 188 ILE A CA 1
ATOM 1437 C C . ILE A 1 188 ? -7.649 -9.440 36.590 1.00 84.94 188 ILE A C 1
ATOM 1439 O O . ILE A 1 188 ? -6.885 -9.296 35.639 1.00 84.94 188 ILE A O 1
ATOM 1443 N N . ILE A 1 189 ? -7.553 -10.483 37.420 1.00 88.50 189 ILE A N 1
ATOM 1444 C CA . ILE A 1 189 ? -6.546 -11.542 37.253 1.00 88.50 189 ILE A CA 1
ATOM 1445 C C . ILE A 1 189 ? -6.805 -12.344 35.972 1.00 88.50 189 ILE A 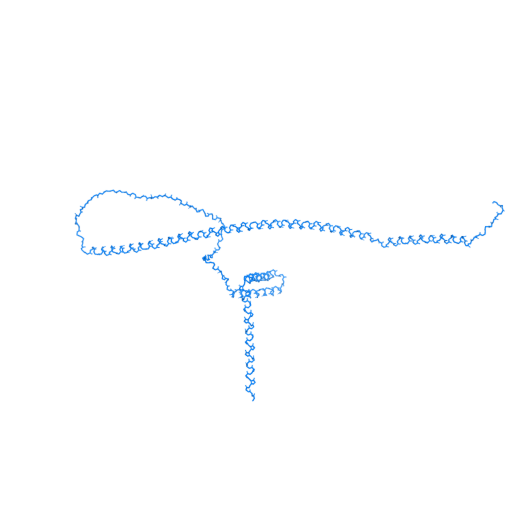C 1
ATOM 1447 O O . ILE A 1 189 ? -5.879 -12.530 35.180 1.00 88.50 189 ILE A O 1
ATOM 1451 N N . ASP A 1 190 ? -8.047 -12.760 35.735 1.00 88.00 190 ASP A N 1
ATOM 1452 C CA . ASP A 1 190 ? -8.423 -13.534 34.548 1.00 88.00 190 ASP A CA 1
ATOM 1453 C C . ASP A 1 190 ? -8.235 -12.702 33.267 1.00 88.00 190 ASP A C 1
ATOM 1455 O O . ASP A 1 190 ? -7.648 -13.160 32.281 1.00 88.00 190 ASP A O 1
ATOM 1459 N N . ASN A 1 191 ? -8.635 -11.428 33.301 1.00 89.12 191 ASN A N 1
ATOM 1460 C CA . ASN A 1 191 ? -8.426 -10.493 32.200 1.00 89.12 191 ASN A CA 1
ATOM 1461 C C . ASN A 1 191 ? -6.936 -10.161 31.988 1.00 89.12 191 ASN A C 1
ATOM 1463 O O . ASN A 1 191 ? -6.487 -10.037 30.852 1.00 89.12 191 ASN A O 1
ATOM 1467 N N . SER A 1 192 ? -6.140 -10.064 33.055 1.00 86.44 192 SER A N 1
ATOM 1468 C CA . SER A 1 192 ? -4.688 -9.839 32.984 1.00 86.44 192 SER A CA 1
ATOM 1469 C C . SER A 1 192 ? -3.966 -10.993 32.285 1.00 86.44 192 SER A C 1
ATOM 1471 O O . SER A 1 192 ? -3.092 -10.760 31.447 1.00 86.44 192 SER A O 1
ATOM 1473 N N . GLN A 1 193 ? -4.372 -12.239 32.545 1.00 85.88 193 GLN A N 1
ATOM 1474 C CA . GLN A 1 193 ? -3.837 -13.400 31.829 1.00 85.88 193 GLN A CA 1
ATOM 1475 C C . GLN A 1 193 ? -4.181 -13.350 30.337 1.00 85.88 193 GLN A C 1
ATOM 1477 O O . GLN A 1 193 ? -3.303 -13.571 29.502 1.00 85.88 193 GLN A O 1
ATOM 1482 N N . ASN A 1 194 ? -5.421 -12.985 29.992 1.00 87.31 194 ASN A N 1
ATOM 1483 C CA . ASN A 1 194 ? -5.832 -12.829 28.597 1.00 87.31 194 ASN A CA 1
ATOM 1484 C C . ASN A 1 194 ? -5.047 -11.712 27.885 1.00 87.31 194 ASN A C 1
ATOM 1486 O O . ASN A 1 194 ? -4.536 -11.915 26.783 1.00 87.31 194 ASN A O 1
ATOM 1490 N N . ILE A 1 195 ? -4.865 -10.561 28.541 1.00 85.56 195 ILE A N 1
ATOM 1491 C CA . ILE A 1 195 ? -4.048 -9.451 28.031 1.00 85.56 195 ILE A CA 1
ATOM 1492 C C . ILE A 1 195 ? -2.594 -9.882 27.850 1.00 85.56 195 ILE A C 1
ATOM 1494 O O . ILE A 1 195 ? -1.996 -9.552 26.828 1.00 85.56 195 ILE A O 1
ATOM 1498 N N . SER A 1 196 ? -2.017 -10.625 28.797 1.00 88.75 196 SER A N 1
ATOM 1499 C CA . SER A 1 196 ? -0.644 -11.130 28.692 1.00 88.75 196 SER A CA 1
ATOM 1500 C C . SER A 1 196 ? -0.483 -12.044 27.474 1.00 88.75 196 SER A C 1
ATOM 1502 O O . SER A 1 196 ? 0.446 -11.871 26.682 1.00 88.75 196 SER A O 1
ATOM 1504 N N . GLN A 1 197 ? -1.437 -12.951 27.262 1.00 87.94 197 GLN A N 1
ATOM 1505 C CA . GLN A 1 197 ? -1.437 -13.885 26.138 1.00 87.94 197 GLN A CA 1
ATOM 1506 C C . GLN A 1 197 ? -1.628 -13.169 24.789 1.00 87.94 197 GLN A C 1
ATOM 1508 O O . GLN A 1 197 ? -0.880 -13.418 23.841 1.00 87.94 197 GLN A O 1
ATOM 1513 N N . ASN A 1 198 ? -2.554 -12.208 24.717 1.00 86.69 198 ASN A N 1
ATOM 1514 C CA . ASN A 1 198 ? -2.748 -11.369 23.531 1.00 86.69 198 ASN A CA 1
ATOM 1515 C C . ASN A 1 198 ? -1.535 -10.469 23.253 1.00 86.69 198 ASN A C 1
ATOM 1517 O O . ASN A 1 198 ? -1.144 -10.302 22.099 1.00 86.69 198 ASN A O 1
ATOM 1521 N N . SER A 1 199 ? -0.894 -9.931 24.293 1.00 89.50 199 SER A N 1
ATOM 1522 C CA . SER A 1 199 ? 0.310 -9.100 24.160 1.00 89.50 199 SER A CA 1
ATOM 1523 C C . SER A 1 199 ? 1.493 -9.908 23.627 1.00 89.50 199 SER A C 1
ATOM 1525 O O . SER A 1 199 ? 2.240 -9.410 22.790 1.00 89.50 199 SER A O 1
ATOM 1527 N N . GLN A 1 200 ? 1.644 -11.173 24.039 1.00 92.06 200 GLN A N 1
ATOM 1528 C CA . GLN A 1 200 ? 2.651 -12.070 23.459 1.00 92.06 200 GLN A CA 1
ATOM 1529 C C . GLN A 1 200 ? 2.406 -12.305 21.963 1.00 92.06 200 GLN A C 1
ATOM 1531 O O . GLN A 1 200 ? 3.342 -12.209 21.169 1.00 92.06 200 GLN A O 1
ATOM 1536 N N . GLY A 1 201 ? 1.153 -12.551 21.566 1.00 90.69 201 GLY A N 1
ATOM 1537 C CA . GLY A 1 201 ? 0.777 -12.679 20.155 1.00 90.69 201 GLY A CA 1
ATOM 1538 C C . GLY A 1 201 ? 1.052 -11.403 19.352 1.00 90.69 201 GLY A C 1
ATOM 1539 O O . GLY A 1 201 ? 1.591 -11.471 18.248 1.00 90.69 201 GLY A O 1
ATOM 1540 N N . TYR A 1 202 ? 0.760 -10.235 19.926 1.00 89.94 202 TYR A N 1
ATOM 1541 C CA . TYR A 1 202 ? 1.065 -8.938 19.320 1.00 89.94 202 TYR A CA 1
ATOM 1542 C C . TYR A 1 202 ? 2.573 -8.729 19.120 1.00 89.94 202 TYR A C 1
ATOM 1544 O O . TYR A 1 202 ? 2.995 -8.331 18.037 1.00 89.94 202 TYR A O 1
ATOM 1552 N N . VAL A 1 203 ? 3.404 -9.048 20.120 1.00 93.56 203 VAL A N 1
ATOM 1553 C CA . VAL A 1 203 ? 4.871 -8.948 20.002 1.00 93.56 203 VAL A CA 1
ATOM 1554 C C . VAL A 1 203 ? 5.394 -9.860 18.890 1.00 93.56 203 VAL A C 1
ATOM 1556 O O . VAL A 1 203 ? 6.202 -9.417 18.077 1.00 93.56 203 VAL A O 1
ATOM 1559 N N . GLN A 1 204 ? 4.893 -11.095 18.790 1.00 94.44 204 GLN A N 1
ATOM 1560 C CA . GLN A 1 204 ? 5.260 -12.015 17.705 1.00 94.44 204 GLN A CA 1
ATOM 1561 C C . GLN A 1 204 ? 4.865 -11.472 16.327 1.00 94.44 204 GLN A C 1
ATOM 1563 O O . GLN A 1 204 ? 5.647 -11.547 15.377 1.00 94.44 204 GLN A O 1
ATOM 1568 N N . GLN A 1 205 ? 3.665 -10.898 16.208 1.00 92.75 205 GLN A N 1
ATOM 1569 C CA . GLN A 1 205 ? 3.209 -10.271 14.967 1.00 92.75 205 GLN A CA 1
ATOM 1570 C C . GLN A 1 205 ? 4.070 -9.060 14.607 1.00 92.75 205 GLN A C 1
ATOM 1572 O O . GLN A 1 205 ? 4.470 -8.933 13.454 1.00 92.75 205 GLN A O 1
ATOM 1577 N N . MET A 1 206 ? 4.421 -8.217 15.579 1.00 92.25 206 MET A N 1
ATOM 1578 C CA . MET A 1 206 ? 5.304 -7.067 15.381 1.00 92.25 206 MET A CA 1
ATOM 1579 C C . MET A 1 206 ? 6.711 -7.495 14.948 1.00 92.25 206 MET A C 1
ATOM 1581 O O . MET A 1 206 ? 7.312 -6.874 14.074 1.00 92.25 206 MET A O 1
ATOM 1585 N N . GLU A 1 207 ? 7.229 -8.592 15.501 1.00 94.69 207 GLU A N 1
ATOM 1586 C CA . GLU A 1 207 ? 8.512 -9.164 15.095 1.00 94.69 207 GLU A CA 1
ATOM 1587 C C . GLU A 1 207 ? 8.467 -9.703 13.655 1.00 94.69 207 GLU A C 1
ATOM 1589 O O . GLU A 1 207 ? 9.384 -9.460 12.867 1.00 94.69 207 GLU A O 1
ATOM 1594 N N . ALA A 1 208 ? 7.379 -10.383 13.278 1.00 95.06 208 ALA A N 1
ATOM 1595 C CA . ALA A 1 208 ? 7.155 -10.833 11.907 1.00 95.06 208 ALA A CA 1
ATOM 1596 C C . ALA A 1 208 ? 7.028 -9.651 10.931 1.00 95.06 208 ALA A C 1
ATOM 1598 O O . ALA A 1 208 ? 7.580 -9.697 9.831 1.00 95.06 208 ALA A O 1
ATOM 1599 N N . LEU A 1 209 ? 6.356 -8.576 11.347 1.00 93.81 209 LEU A N 1
ATOM 1600 C CA . LEU A 1 209 ? 6.207 -7.342 10.578 1.00 93.81 209 LEU A CA 1
ATOM 1601 C C . LEU A 1 209 ? 7.563 -6.649 10.390 1.00 93.81 209 LEU A C 1
ATOM 1603 O O . LEU A 1 209 ? 7.904 -6.270 9.274 1.00 93.81 209 LEU A O 1
ATOM 1607 N N . ASN A 1 210 ? 8.384 -6.576 11.439 1.00 93.00 210 ASN A N 1
ATOM 1608 C CA . ASN A 1 210 ? 9.744 -6.045 11.359 1.00 93.00 210 ASN A CA 1
ATOM 1609 C C . ASN A 1 210 ? 10.623 -6.869 10.399 1.00 93.00 210 ASN A C 1
ATOM 1611 O O . ASN A 1 210 ? 11.287 -6.314 9.523 1.00 93.00 210 ASN A O 1
ATOM 1615 N N . ARG A 1 211 ? 10.567 -8.207 10.483 1.00 94.75 211 ARG A N 1
ATOM 1616 C CA . ARG A 1 211 ? 11.246 -9.087 9.515 1.00 94.75 211 ARG A CA 1
ATOM 1617 C C . ARG A 1 211 ? 10.748 -8.867 8.085 1.00 94.75 211 ARG A C 1
ATOM 1619 O O . ARG A 1 211 ? 11.561 -8.846 7.165 1.00 94.75 211 ARG A O 1
ATOM 1626 N N . ASN A 1 212 ? 9.443 -8.682 7.892 1.00 93.38 212 ASN A N 1
ATOM 1627 C CA . ASN A 1 212 ? 8.853 -8.429 6.579 1.00 93.38 212 ASN A CA 1
ATOM 1628 C C . ASN A 1 212 ? 9.305 -7.082 5.996 1.00 93.38 212 ASN A C 1
ATOM 1630 O O . ASN A 1 212 ? 9.772 -7.045 4.861 1.00 93.38 212 ASN A O 1
ATOM 1634 N N . ILE A 1 213 ? 9.242 -6.002 6.781 1.00 92.31 213 ILE A N 1
ATOM 1635 C CA . ILE A 1 213 ? 9.704 -4.669 6.368 1.00 92.31 213 ILE A CA 1
ATOM 1636 C C . ILE A 1 213 ? 11.193 -4.703 6.028 1.00 92.31 213 ILE A C 1
ATOM 1638 O O . ILE A 1 213 ? 11.595 -4.162 5.000 1.00 92.31 213 ILE A O 1
ATOM 1642 N N . SER A 1 214 ? 12.004 -5.375 6.847 1.00 93.50 214 SER A N 1
ATOM 1643 C CA . SER A 1 214 ? 13.428 -5.568 6.569 1.00 93.50 214 SER A CA 1
ATOM 1644 C C . SER A 1 214 ? 13.646 -6.306 5.241 1.00 93.50 214 SER A C 1
ATOM 1646 O O . SER A 1 214 ? 14.391 -5.831 4.384 1.00 93.50 214 SER A O 1
ATOM 1648 N N . GLY A 1 215 ? 12.911 -7.400 5.006 1.00 94.50 215 GLY A N 1
ATOM 1649 C CA . GLY A 1 215 ? 12.956 -8.141 3.743 1.00 94.50 215 GLY A CA 1
ATOM 1650 C C . GLY A 1 215 ? 12.517 -7.311 2.532 1.00 94.50 215 GLY A C 1
ATOM 1651 O O . GLY A 1 215 ? 13.153 -7.375 1.481 1.00 94.50 215 GLY A O 1
ATOM 1652 N N . LEU A 1 216 ? 11.474 -6.487 2.673 1.00 91.50 216 LEU A N 1
ATOM 1653 C CA . LEU A 1 216 ? 11.051 -5.557 1.625 1.00 91.50 216 LEU A CA 1
ATOM 1654 C C . LEU A 1 216 ? 12.124 -4.513 1.332 1.00 91.50 216 LEU A C 1
ATOM 1656 O O . LEU A 1 216 ? 12.383 -4.240 0.164 1.00 91.50 216 LEU A O 1
ATOM 1660 N N . ASN A 1 217 ? 12.774 -3.965 2.357 1.00 89.88 217 ASN A N 1
ATOM 1661 C CA . ASN A 1 217 ? 13.852 -2.997 2.176 1.00 89.88 217 ASN A CA 1
ATOM 1662 C C . ASN A 1 217 ? 15.020 -3.606 1.379 1.00 89.88 217 ASN A C 1
ATOM 1664 O O . ASN A 1 217 ? 15.505 -2.999 0.427 1.00 89.88 217 ASN A O 1
ATOM 1668 N N . THR A 1 218 ? 15.391 -4.859 1.671 1.00 95.94 218 THR A N 1
ATOM 1669 C CA . THR A 1 218 ? 16.376 -5.604 0.870 1.00 95.94 218 THR A CA 1
ATOM 1670 C C . THR A 1 218 ? 15.924 -5.795 -0.582 1.00 95.94 218 THR A C 1
ATOM 1672 O O . THR A 1 218 ? 16.722 -5.627 -1.502 1.00 95.94 218 THR A O 1
ATOM 1675 N N . ILE A 1 219 ? 14.650 -6.119 -0.829 1.00 92.19 219 ILE A N 1
ATOM 1676 C CA . ILE A 1 219 ? 14.125 -6.240 -2.201 1.00 92.19 219 ILE A CA 1
ATOM 1677 C C . ILE A 1 219 ? 14.173 -4.894 -2.929 1.00 92.19 219 ILE A C 1
ATOM 1679 O O . ILE A 1 219 ? 14.547 -4.864 -4.100 1.00 92.19 219 ILE A O 1
ATOM 1683 N N . TYR A 1 220 ? 13.825 -3.791 -2.264 1.00 95.31 220 TYR A N 1
ATOM 1684 C CA . TYR A 1 220 ? 13.925 -2.452 -2.845 1.00 95.31 220 TYR A CA 1
ATOM 1685 C C . TYR A 1 220 ? 15.362 -2.112 -3.229 1.00 95.31 220 TYR A C 1
ATOM 1687 O O . TYR A 1 220 ? 15.595 -1.624 -4.334 1.00 95.31 220 TYR A O 1
ATOM 1695 N N . GLU A 1 221 ? 16.331 -2.429 -2.373 1.00 94.94 221 GLU A N 1
ATOM 1696 C CA . GLU A 1 221 ? 17.749 -2.264 -2.688 1.00 94.94 221 GLU A CA 1
ATOM 1697 C C . GLU A 1 221 ? 18.155 -3.092 -3.921 1.00 94.94 221 GLU A C 1
ATOM 1699 O O . GLU A 1 221 ? 18.774 -2.566 -4.850 1.00 94.94 221 GLU A O 1
ATOM 1704 N N . ILE A 1 222 ? 17.747 -4.366 -3.988 1.00 93.56 222 ILE A N 1
ATOM 1705 C CA . ILE A 1 222 ? 18.000 -5.238 -5.147 1.00 93.56 222 ILE A CA 1
ATOM 1706 C C . ILE A 1 222 ? 17.347 -4.676 -6.416 1.00 93.56 222 ILE A C 1
ATOM 1708 O O . ILE A 1 222 ? 17.975 -4.686 -7.475 1.00 93.56 222 ILE A O 1
ATOM 1712 N N . GLN A 1 223 ? 16.111 -4.176 -6.337 1.00 91.06 223 GLN A N 1
ATOM 1713 C CA . GLN A 1 223 ? 15.412 -3.582 -7.478 1.00 91.06 223 GLN A CA 1
ATOM 1714 C C . GLN A 1 223 ? 16.117 -2.325 -7.971 1.00 91.06 223 GLN A C 1
ATOM 1716 O O . GLN A 1 223 ? 16.361 -2.210 -9.168 1.00 91.06 223 GLN A O 1
ATOM 1721 N N . LEU A 1 224 ? 16.500 -1.417 -7.072 1.00 93.62 224 LEU A N 1
ATOM 1722 C CA . LEU A 1 224 ? 17.255 -0.218 -7.435 1.00 93.62 224 LEU A CA 1
ATOM 1723 C C . LEU A 1 224 ? 18.582 -0.587 -8.102 1.00 93.62 224 LEU A C 1
ATOM 1725 O O . LEU A 1 224 ? 18.922 -0.035 -9.148 1.00 93.62 224 LEU A O 1
ATOM 1729 N N . LYS A 1 225 ? 19.296 -1.580 -7.562 1.00 95.00 225 LYS A N 1
ATOM 1730 C CA . LYS A 1 225 ? 20.542 -2.079 -8.152 1.00 95.00 225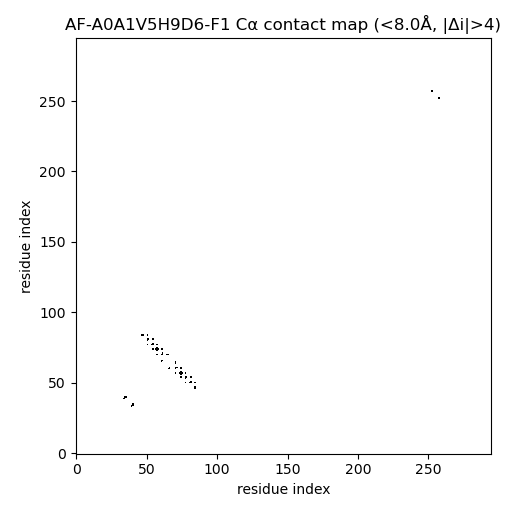 LYS A CA 1
ATOM 1731 C C . LYS A 1 225 ? 20.321 -2.726 -9.523 1.00 95.00 225 LYS A C 1
ATOM 1733 O O . LYS A 1 225 ? 21.105 -2.495 -10.440 1.00 95.00 225 LYS A O 1
ATOM 1738 N N . SER A 1 226 ? 19.257 -3.511 -9.685 1.00 94.94 226 SER A N 1
ATOM 1739 C CA . SER A 1 226 ? 18.901 -4.139 -10.961 1.00 94.94 226 SER A CA 1
ATOM 1740 C C . SER A 1 226 ? 18.513 -3.100 -12.011 1.00 94.94 226 SER A C 1
ATOM 1742 O O . SER A 1 226 ? 19.000 -3.178 -13.134 1.00 94.94 226 SER A O 1
ATOM 1744 N N . ILE A 1 227 ? 17.706 -2.101 -11.643 1.00 93.25 227 ILE A N 1
ATOM 1745 C CA . ILE A 1 227 ? 17.335 -0.979 -12.513 1.00 93.25 227 ILE A CA 1
ATOM 1746 C C . ILE A 1 227 ? 18.582 -0.190 -12.921 1.00 93.25 227 ILE A C 1
ATOM 1748 O O . ILE A 1 227 ? 18.727 0.134 -14.095 1.00 93.25 227 ILE A O 1
ATOM 1752 N N . SER A 1 228 ? 19.515 0.062 -11.998 1.00 94.56 228 SER A N 1
ATOM 1753 C CA . SER A 1 228 ? 20.794 0.696 -12.337 1.00 94.56 228 SER A CA 1
ATOM 1754 C C . SER A 1 228 ? 21.570 -0.122 -13.375 1.00 94.56 228 SER A C 1
ATOM 1756 O O . SER A 1 228 ? 21.994 0.426 -14.385 1.00 94.56 228 SER A O 1
ATOM 1758 N N . GLY A 1 229 ? 21.676 -1.444 -13.196 1.00 96.00 229 GLY A N 1
ATOM 1759 C CA . GLY A 1 229 ? 22.324 -2.314 -14.188 1.00 96.00 229 GLY A CA 1
ATOM 1760 C C . GLY A 1 229 ? 21.584 -2.370 -15.534 1.00 96.00 229 GLY A C 1
ATOM 1761 O O . GLY A 1 229 ? 22.207 -2.473 -16.593 1.00 96.00 229 GLY A O 1
ATOM 1762 N N . GLN A 1 230 ? 20.252 -2.260 -15.524 1.00 93.81 230 GLN A N 1
ATOM 1763 C CA . GLN A 1 230 ? 19.463 -2.126 -16.751 1.00 93.81 230 GLN A CA 1
ATOM 1764 C C . GLN A 1 230 ? 19.761 -0.804 -17.465 1.00 93.81 230 GLN A C 1
ATOM 1766 O O . GLN A 1 230 ? 19.906 -0.809 -18.684 1.00 93.81 230 GLN A O 1
ATOM 1771 N N . LEU A 1 231 ? 19.892 0.309 -16.735 1.00 94.69 231 LEU A N 1
ATOM 1772 C CA . LEU A 1 231 ? 20.273 1.602 -17.312 1.00 94.69 231 LEU A CA 1
ATOM 1773 C C . LEU A 1 231 ? 21.658 1.547 -17.964 1.00 94.69 231 LEU A C 1
ATOM 1775 O O . LEU A 1 231 ? 21.820 2.071 -19.066 1.00 94.69 231 LEU A O 1
ATOM 1779 N N . ASP A 1 232 ? 22.618 0.858 -17.344 1.00 96.88 232 ASP A N 1
ATOM 1780 C CA . ASP A 1 232 ? 23.951 0.657 -17.925 1.00 96.88 232 ASP A CA 1
ATOM 1781 C C . ASP A 1 232 ? 23.870 -0.128 -19.244 1.00 96.88 232 ASP A C 1
ATOM 1783 O O . ASP A 1 232 ? 24.415 0.297 -20.264 1.00 96.88 232 ASP A O 1
ATOM 1787 N N . THR A 1 233 ? 23.089 -1.213 -19.269 1.00 95.06 233 THR A N 1
ATOM 1788 C CA . THR A 1 233 ? 22.860 -2.006 -20.491 1.00 95.06 233 THR A CA 1
ATOM 1789 C C . THR A 1 233 ? 22.168 -1.175 -21.581 1.00 95.06 233 THR A C 1
ATOM 1791 O O . THR A 1 233 ? 22.532 -1.243 -22.754 1.00 95.06 233 THR A O 1
ATOM 1794 N N . ILE A 1 234 ? 21.182 -0.349 -21.213 1.00 95.12 234 ILE A N 1
ATOM 1795 C CA . ILE A 1 234 ? 20.503 0.567 -22.141 1.00 95.12 234 ILE A CA 1
ATOM 1796 C C . ILE A 1 234 ? 21.491 1.595 -22.705 1.00 95.12 234 ILE A C 1
ATOM 1798 O O . ILE A 1 234 ? 21.433 1.899 -23.898 1.00 95.12 234 ILE A O 1
ATOM 1802 N N . SER A 1 235 ? 22.406 2.112 -21.883 1.00 95.25 235 SER A N 1
ATOM 1803 C CA . SER A 1 235 ? 23.462 3.030 -22.319 1.00 95.25 235 SER A CA 1
ATOM 1804 C C . SER A 1 235 ? 24.381 2.370 -23.349 1.00 95.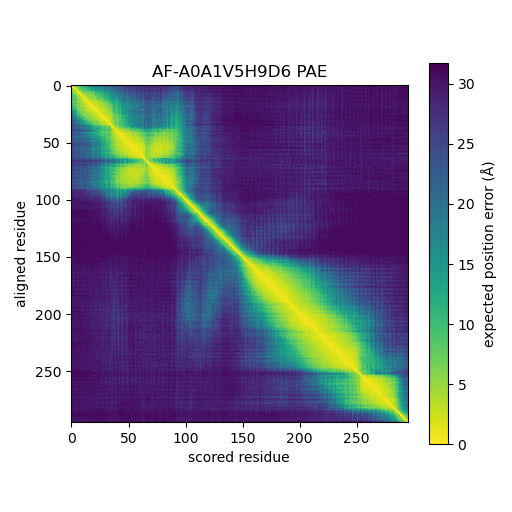25 235 SER A C 1
ATOM 1806 O O . SER A 1 235 ? 24.631 2.938 -24.415 1.00 95.25 235 SER A O 1
ATOM 1808 N N . GLU A 1 236 ? 24.821 1.134 -23.097 1.00 96.31 236 GLU A N 1
ATOM 1809 C CA . GLU A 1 236 ? 25.620 0.364 -24.057 1.00 96.31 236 GLU A CA 1
ATOM 1810 C C . GLU A 1 236 ? 24.875 0.121 -25.375 1.00 96.31 236 GLU A C 1
ATOM 1812 O O . GLU A 1 236 ? 25.434 0.354 -26.450 1.00 96.31 236 GLU A O 1
ATOM 1817 N N . ILE A 1 237 ? 23.597 -0.269 -25.315 1.00 96.56 237 ILE A N 1
ATOM 1818 C CA . ILE A 1 237 ? 22.757 -0.462 -26.506 1.00 96.56 237 ILE A CA 1
ATOM 1819 C C . ILE A 1 237 ? 22.611 0.848 -27.289 1.00 96.56 237 ILE A C 1
ATOM 1821 O O . ILE A 1 237 ? 22.729 0.846 -28.515 1.00 96.56 237 ILE A O 1
ATOM 1825 N N . ASN A 1 238 ? 22.388 1.977 -26.613 1.00 95.62 238 ASN A N 1
ATOM 1826 C CA . ASN A 1 238 ? 22.240 3.284 -27.254 1.00 95.62 238 ASN A CA 1
ATOM 1827 C C . ASN A 1 238 ? 23.545 3.731 -27.939 1.00 95.62 238 ASN A C 1
ATOM 1829 O O . ASN A 1 238 ? 23.539 4.186 -29.088 1.00 95.62 238 ASN A O 1
ATOM 1833 N N . ASN A 1 239 ? 24.688 3.499 -27.291 1.00 96.12 239 ASN A N 1
ATOM 1834 C CA . ASN A 1 239 ? 26.001 3.718 -27.896 1.00 96.12 239 ASN A CA 1
ATOM 1835 C C . ASN A 1 239 ? 26.228 2.810 -29.117 1.00 96.12 239 ASN A C 1
ATOM 1837 O O . ASN A 1 239 ? 26.717 3.271 -30.151 1.00 96.12 239 ASN A O 1
ATOM 1841 N N . GLY A 1 240 ? 25.825 1.538 -29.039 1.00 94.50 240 GLY A N 1
ATOM 1842 C CA . GLY A 1 240 ? 25.859 0.598 -30.161 1.00 94.50 240 GLY A CA 1
ATOM 1843 C C . GLY A 1 240 ? 24.992 1.055 -31.337 1.00 94.50 240 GLY A C 1
ATOM 1844 O O . GLY A 1 240 ? 25.464 1.094 -32.472 1.00 94.50 240 GLY A O 1
ATOM 1845 N N . LEU A 1 241 ? 23.759 1.489 -31.071 1.00 95.31 241 LEU A N 1
ATOM 1846 C CA . LEU A 1 241 ? 22.852 2.056 -32.074 1.00 95.31 241 LEU A CA 1
ATOM 1847 C C . LEU A 1 241 ? 23.424 3.323 -32.712 1.00 95.31 241 LEU A C 1
ATOM 1849 O O . LEU A 1 241 ? 23.337 3.492 -33.927 1.00 95.31 241 LEU A O 1
ATOM 1853 N N . THR A 1 242 ? 24.058 4.190 -31.922 1.00 95.25 242 THR A N 1
ATOM 1854 C CA . THR A 1 242 ? 24.734 5.389 -32.432 1.00 95.25 242 THR A CA 1
ATOM 1855 C C . THR A 1 242 ? 25.893 5.017 -33.352 1.00 95.25 242 THR A C 1
ATOM 1857 O O . THR A 1 242 ? 26.031 5.591 -34.432 1.00 95.25 242 THR A O 1
ATOM 1860 N N . ARG A 1 243 ? 26.690 4.008 -32.986 1.00 94.50 243 ARG A N 1
ATOM 1861 C CA . ARG A 1 243 ? 27.760 3.480 -33.841 1.00 94.50 243 ARG A CA 1
ATOM 1862 C C . ARG A 1 243 ? 27.213 2.895 -35.142 1.00 94.50 243 ARG A C 1
ATOM 1864 O O . ARG A 1 243 ? 27.754 3.194 -36.199 1.00 94.50 243 ARG A O 1
ATOM 1871 N N . ILE A 1 244 ? 26.136 2.111 -35.080 1.00 92.31 244 ILE A N 1
ATOM 1872 C CA . ILE A 1 244 ? 25.473 1.557 -36.271 1.00 92.31 244 ILE A CA 1
ATOM 1873 C C . ILE A 1 244 ? 24.960 2.687 -37.165 1.00 92.31 244 ILE A C 1
ATOM 1875 O O . ILE A 1 244 ? 25.178 2.652 -38.372 1.00 92.31 244 ILE A O 1
ATOM 1879 N N . LYS A 1 245 ? 24.330 3.716 -36.587 1.00 89.25 245 LYS A N 1
ATOM 1880 C CA . LYS A 1 245 ? 23.867 4.900 -37.319 1.00 89.25 245 LYS A CA 1
ATOM 1881 C C . LYS A 1 245 ? 25.019 5.607 -38.032 1.00 89.25 245 LYS A C 1
ATOM 1883 O O . LYS A 1 245 ? 24.868 5.962 -39.196 1.00 89.25 245 LYS A O 1
ATOM 1888 N N . LEU A 1 246 ? 26.145 5.811 -37.348 1.00 89.12 246 LEU A N 1
ATOM 1889 C CA . LEU A 1 246 ? 27.336 6.430 -37.933 1.00 89.12 246 LEU A CA 1
ATOM 1890 C C . LEU A 1 246 ? 27.894 5.575 -39.071 1.00 89.12 246 LEU A C 1
ATOM 1892 O O . LEU A 1 246 ? 28.053 6.083 -40.173 1.00 89.12 246 LEU A O 1
ATOM 1896 N N . MET A 1 247 ? 28.078 4.274 -38.846 1.00 81.81 247 MET A N 1
ATOM 1897 C CA . MET A 1 247 ? 28.581 3.358 -39.868 1.00 81.81 247 MET A CA 1
ATOM 1898 C C . MET A 1 247 ? 27.647 3.298 -41.081 1.00 81.81 247 MET A C 1
ATOM 1900 O O . MET A 1 247 ? 28.120 3.299 -42.208 1.00 81.81 247 MET A O 1
ATOM 1904 N N . TYR A 1 248 ? 26.327 3.289 -40.877 1.00 82.25 248 TYR A N 1
ATOM 1905 C CA . TYR A 1 248 ? 25.339 3.317 -41.957 1.00 82.25 248 TYR A CA 1
ATOM 1906 C C . TYR A 1 248 ? 25.352 4.652 -42.717 1.00 82.25 248 TYR A C 1
ATOM 1908 O O . TYR A 1 248 ? 25.308 4.655 -43.942 1.00 82.25 248 TYR A O 1
ATOM 1916 N N . SER A 1 249 ? 25.461 5.782 -42.010 1.00 81.75 249 SER A N 1
ATOM 1917 C CA . SER A 1 249 ? 25.577 7.112 -42.623 1.00 81.75 249 SER A CA 1
ATOM 1918 C C . SER A 1 249 ? 26.874 7.287 -43.414 1.00 81.75 249 SER A C 1
ATOM 1920 O O . SER A 1 249 ? 26.877 8.015 -44.397 1.00 81.75 249 SER A O 1
ATOM 1922 N N . GLU A 1 250 ? 27.961 6.658 -42.972 1.00 77.12 250 GLU A N 1
ATOM 1923 C CA . GLU A 1 250 ? 29.269 6.695 -43.631 1.00 77.12 250 GLU A CA 1
ATOM 1924 C C . GLU A 1 250 ? 29.365 5.667 -44.774 1.00 77.12 250 GLU A C 1
ATOM 1926 O O . GLU A 1 250 ? 30.030 5.910 -45.776 1.00 77.12 250 GLU A O 1
ATOM 1931 N N . SER A 1 251 ? 28.661 4.534 -44.657 1.00 73.31 251 SER A N 1
ATOM 1932 C CA . SER A 1 251 ? 28.665 3.453 -45.654 1.00 73.31 251 SER A CA 1
ATOM 1933 C C . SER A 1 251 ? 27.731 3.688 -46.835 1.00 73.31 251 SER A C 1
ATOM 1935 O O . SER A 1 251 ? 27.873 2.976 -47.823 1.00 73.31 251 SER A O 1
ATOM 1937 N N . ILE A 1 252 ? 26.774 4.621 -46.766 1.00 71.56 252 ILE A N 1
ATOM 1938 C CA . ILE A 1 252 ? 26.087 5.099 -47.973 1.00 71.56 252 ILE A CA 1
ATOM 1939 C C . ILE A 1 252 ? 27.080 6.036 -48.659 1.00 71.56 252 ILE A C 1
ATOM 1941 O O . ILE A 1 252 ? 27.223 7.178 -48.218 1.00 71.56 252 ILE A O 1
ATOM 1945 N N . PRO A 1 253 ? 27.802 5.583 -49.701 1.00 64.81 253 PRO A N 1
ATOM 1946 C CA . PRO A 1 253 ? 28.766 6.436 -50.354 1.00 64.81 253 PRO A CA 1
ATOM 1947 C C . PRO A 1 253 ? 27.952 7.523 -51.034 1.00 64.81 253 PRO A C 1
ATOM 1949 O O . PRO A 1 253 ? 26.961 7.236 -51.716 1.00 64.81 253 PRO A O 1
ATOM 1952 N N . ASP A 1 254 ? 28.354 8.767 -50.817 1.00 68.31 254 ASP A N 1
ATOM 1953 C CA . ASP A 1 254 ? 27.769 9.903 -51.502 1.00 68.31 254 ASP A CA 1
ATOM 1954 C C . ASP A 1 254 ? 27.674 9.561 -53.001 1.00 68.31 254 ASP A C 1
ATOM 1956 O O . ASP A 1 254 ? 28.647 9.100 -53.607 1.00 68.31 254 ASP A O 1
ATOM 1960 N N . SER A 1 255 ? 26.479 9.666 -53.596 1.00 68.56 255 SER A N 1
ATOM 1961 C CA . SER A 1 255 ? 26.220 9.169 -54.963 1.00 68.56 255 SER A CA 1
ATOM 1962 C C . SER A 1 255 ? 27.173 9.797 -55.992 1.00 68.56 255 SER A C 1
ATOM 1964 O O . SER A 1 255 ? 27.359 9.242 -57.076 1.00 68.56 255 SER A O 1
ATOM 1966 N N . SER A 1 256 ? 27.773 10.934 -55.639 1.00 74.62 256 SER A N 1
ATOM 1967 C CA . SER A 1 256 ? 28.866 11.616 -56.327 1.00 74.62 256 SER A CA 1
ATOM 1968 C C . SER A 1 256 ? 30.124 10.746 -56.481 1.00 74.62 256 SER A C 1
ATOM 1970 O O . SER A 1 256 ? 30.659 10.663 -57.584 1.00 74.62 256 SER A O 1
ATOM 1972 N N . VAL A 1 257 ? 30.555 10.037 -55.435 1.00 79.25 257 VAL A N 1
ATOM 1973 C CA . VAL A 1 257 ? 31.753 9.180 -55.441 1.00 79.25 257 VAL A CA 1
ATOM 1974 C C . VAL A 1 257 ? 31.528 7.944 -56.306 1.00 79.25 257 VAL A C 1
ATOM 1976 O O . VAL A 1 257 ? 32.375 7.606 -57.129 1.00 79.25 257 VAL A O 1
ATOM 1979 N N . ILE A 1 258 ? 30.356 7.308 -56.198 1.00 77.44 258 ILE A N 1
ATOM 1980 C CA . ILE A 1 258 ? 30.005 6.165 -57.059 1.00 77.44 258 ILE A CA 1
ATOM 1981 C C . ILE A 1 258 ? 29.961 6.598 -58.526 1.00 77.44 258 ILE A C 1
ATOM 1983 O O . ILE A 1 258 ? 30.480 5.889 -59.387 1.00 77.44 258 ILE A O 1
ATOM 1987 N N . LYS A 1 259 ? 29.377 7.767 -58.825 1.00 84.06 259 LYS A N 1
ATOM 1988 C CA . LYS A 1 259 ? 29.384 8.327 -60.184 1.00 84.06 259 LYS A CA 1
ATOM 1989 C C . LYS A 1 259 ? 30.805 8.557 -60.685 1.00 84.06 259 LYS A C 1
ATOM 1991 O O . LYS A 1 259 ? 31.120 8.104 -61.778 1.00 84.06 259 LYS A O 1
ATOM 1996 N N . GLN A 1 260 ? 31.658 9.184 -59.878 1.00 86.75 260 GLN A N 1
ATOM 1997 C CA . GLN A 1 260 ? 33.039 9.475 -60.251 1.00 86.75 260 GLN A CA 1
ATOM 1998 C C . GLN A 1 260 ? 33.849 8.197 -60.522 1.00 86.75 260 GLN A C 1
ATOM 2000 O O . GLN A 1 260 ? 34.559 8.116 -61.521 1.00 86.75 260 GLN A O 1
ATOM 2005 N N . GLU A 1 261 ? 33.727 7.178 -59.673 1.00 84.69 261 GLU A N 1
ATOM 2006 C CA . GLU A 1 261 ? 34.406 5.894 -59.885 1.00 84.69 261 GLU A CA 1
ATOM 2007 C C . GLU A 1 261 ? 33.838 5.130 -61.093 1.00 84.69 261 GLU A C 1
ATOM 2009 O O . GLU A 1 261 ? 34.587 4.516 -61.853 1.00 84.69 261 GLU A O 1
ATOM 2014 N N . THR A 1 262 ? 32.529 5.232 -61.343 1.00 89.25 262 THR A N 1
ATOM 2015 C CA . THR A 1 262 ? 31.900 4.657 -62.544 1.00 89.25 262 THR A CA 1
ATOM 2016 C C . THR A 1 262 ? 32.376 5.360 -63.819 1.00 89.25 262 THR A C 1
ATOM 2018 O O . THR A 1 262 ? 32.633 4.697 -64.823 1.00 89.25 262 THR A O 1
ATOM 2021 N N . GLU A 1 263 ? 32.536 6.686 -63.794 1.00 91.88 263 GLU A N 1
ATOM 2022 C CA . GLU A 1 263 ? 33.082 7.464 -64.913 1.00 91.88 263 GLU A CA 1
ATOM 2023 C C . GLU A 1 263 ? 34.534 7.079 -65.212 1.00 91.88 263 GLU A C 1
ATOM 2025 O O . GLU A 1 263 ? 34.848 6.790 -66.368 1.00 91.88 263 GLU A O 1
ATOM 2030 N N . LYS A 1 264 ? 35.390 6.961 -64.186 1.00 93.12 264 LYS A N 1
ATOM 2031 C CA . LYS A 1 264 ? 36.771 6.470 -64.350 1.00 93.12 264 LYS A CA 1
ATOM 2032 C C . LYS A 1 264 ? 36.809 5.063 -64.943 1.00 93.12 264 LYS A C 1
ATOM 2034 O O . LYS A 1 264 ? 37.593 4.795 -65.850 1.00 93.12 264 LYS A O 1
ATOM 2039 N N . MET A 1 265 ? 35.953 4.161 -64.462 1.00 89.69 265 MET A N 1
ATOM 2040 C CA . MET A 1 265 ? 35.867 2.799 -64.995 1.00 89.69 265 MET A CA 1
ATOM 2041 C C . MET A 1 265 ? 35.428 2.799 -66.467 1.00 89.69 265 MET A C 1
ATOM 2043 O O . MET A 1 265 ? 35.991 2.073 -67.286 1.00 89.69 265 MET A O 1
ATOM 2047 N N . ALA A 1 266 ? 34.457 3.640 -66.833 1.00 93.06 266 ALA A N 1
ATOM 2048 C CA . ALA A 1 266 ? 34.016 3.791 -68.217 1.00 93.06 266 ALA A CA 1
ATOM 2049 C C . ALA A 1 266 ? 35.124 4.358 -69.122 1.00 93.06 266 ALA A C 1
ATOM 2051 O O . ALA A 1 266 ? 35.255 3.937 -70.274 1.00 93.06 266 ALA A O 1
ATOM 2052 N N . GLU A 1 267 ? 35.929 5.287 -68.608 1.00 93.31 267 GLU A N 1
ATOM 2053 C CA . GLU A 1 267 ? 37.086 5.847 -69.305 1.00 93.31 267 GLU A CA 1
ATOM 2054 C C . GLU A 1 267 ? 38.161 4.781 -69.551 1.00 93.31 267 GLU A C 1
ATOM 2056 O O . GLU A 1 267 ? 38.564 4.581 -70.697 1.00 93.31 267 GLU A O 1
ATOM 2061 N N . GLN A 1 268 ? 38.509 3.988 -68.535 1.00 92.56 268 GLN A N 1
ATOM 2062 C CA . GLN A 1 268 ? 39.445 2.867 -68.676 1.00 92.56 268 GLN A CA 1
ATOM 2063 C C . GLN A 1 268 ? 38.970 1.824 -69.695 1.00 92.56 268 GLN A C 1
ATOM 2065 O O . GLN A 1 268 ? 39.760 1.332 -70.500 1.00 92.56 268 GLN A O 1
ATOM 2070 N N . ILE A 1 269 ? 37.672 1.501 -69.716 1.00 91.56 269 ILE A N 1
ATOM 2071 C CA . ILE A 1 269 ? 37.100 0.587 -70.717 1.00 91.56 269 ILE A CA 1
ATOM 2072 C C . ILE A 1 269 ? 37.211 1.183 -72.127 1.00 91.56 269 ILE A C 1
ATOM 2074 O O . ILE A 1 269 ? 37.508 0.458 -73.080 1.00 91.56 269 ILE A O 1
ATOM 2078 N N . ARG A 1 270 ? 36.993 2.495 -72.290 1.00 90.50 270 ARG A N 1
ATOM 2079 C CA . ARG A 1 270 ? 37.186 3.166 -73.585 1.00 90.50 270 ARG A CA 1
ATOM 2080 C C . ARG A 1 270 ? 38.640 3.117 -74.027 1.00 90.50 270 ARG A C 1
ATOM 2082 O O . ARG A 1 270 ? 38.877 2.807 -75.191 1.00 90.50 270 ARG A O 1
ATOM 2089 N N . GLU A 1 271 ? 39.589 3.385 -73.136 1.00 91.75 271 GLU A N 1
ATOM 2090 C CA . GLU A 1 271 ? 41.020 3.294 -73.441 1.00 91.75 271 GLU A CA 1
ATOM 2091 C C . GLU A 1 271 ? 41.414 1.875 -73.859 1.00 91.75 271 GLU A C 1
ATOM 2093 O O . GLU A 1 271 ? 42.048 1.696 -74.901 1.00 91.75 271 GLU A O 1
ATOM 2098 N N . LEU A 1 272 ? 40.961 0.856 -73.119 1.00 88.62 272 LEU A N 1
ATOM 2099 C CA . LEU A 1 272 ? 41.175 -0.545 -73.482 1.00 88.62 272 LEU A CA 1
ATOM 2100 C C . LEU A 1 272 ? 40.617 -0.838 -74.878 1.00 88.62 272 LEU A C 1
ATOM 2102 O O . LEU A 1 272 ? 41.331 -1.353 -75.734 1.00 88.62 272 LEU A O 1
ATOM 2106 N N . ASN A 1 273 ? 39.363 -0.462 -75.139 1.00 89.38 273 ASN A N 1
ATOM 2107 C CA . ASN A 1 273 ? 38.718 -0.682 -76.433 1.00 89.38 273 ASN A CA 1
ATOM 2108 C C . ASN A 1 273 ? 39.414 0.073 -77.572 1.00 89.38 273 ASN A C 1
ATOM 2110 O O . ASN A 1 273 ? 39.476 -0.436 -78.688 1.00 89.38 273 ASN A O 1
ATOM 2114 N N . GLN A 1 274 ? 39.972 1.257 -77.313 1.00 89.19 274 GLN A N 1
ATOM 2115 C CA . GLN A 1 274 ? 40.778 1.983 -78.293 1.00 89.19 274 GLN A CA 1
ATOM 2116 C C . GLN A 1 274 ? 42.094 1.265 -78.591 1.00 89.19 274 GLN A C 1
ATOM 2118 O O . GLN A 1 274 ? 42.477 1.179 -79.756 1.00 89.19 274 GLN A O 1
ATOM 2123 N N . ILE A 1 275 ? 42.778 0.725 -77.580 1.00 84.44 275 ILE A N 1
ATOM 2124 C CA . ILE A 1 275 ? 43.998 -0.071 -77.772 1.00 84.44 275 ILE A CA 1
ATOM 2125 C C . ILE A 1 275 ? 43.678 -1.352 -78.545 1.00 84.44 275 ILE A C 1
ATOM 2127 O O . ILE A 1 275 ? 44.350 -1.647 -79.533 1.00 84.44 275 ILE A O 1
ATOM 2131 N N . TYR A 1 276 ? 42.622 -2.072 -78.160 1.00 82.94 276 TYR A N 1
ATOM 2132 C CA . TYR A 1 276 ? 42.161 -3.256 -78.887 1.00 82.94 276 TYR A CA 1
ATOM 2133 C C . TYR A 1 276 ? 41.768 -2.917 -80.327 1.00 82.94 276 TYR A C 1
ATOM 2135 O O . TYR A 1 276 ? 42.159 -3.627 -81.250 1.00 82.94 276 TYR A O 1
ATOM 2143 N N . GLY A 1 277 ? 41.075 -1.799 -80.548 1.00 85.44 277 GLY A N 1
ATOM 2144 C CA . GLY A 1 277 ? 40.734 -1.307 -81.881 1.00 85.44 277 GLY A CA 1
ATOM 2145 C C . GLY A 1 277 ? 41.970 -0.985 -82.719 1.00 85.44 277 GLY A C 1
ATOM 2146 O O . GLY A 1 277 ? 42.064 -1.436 -83.856 1.00 85.44 277 GLY A O 1
ATOM 2147 N N . ARG A 1 278 ? 42.958 -0.279 -82.153 1.00 81.94 278 ARG A N 1
ATOM 2148 C CA . ARG A 1 278 ? 44.238 0.012 -82.822 1.00 81.94 278 ARG A CA 1
ATOM 2149 C C . ARG A 1 278 ? 45.015 -1.262 -83.145 1.00 81.94 278 ARG A C 1
ATOM 2151 O O . ARG A 1 278 ? 45.584 -1.353 -84.227 1.00 81.94 278 ARG A O 1
ATOM 2158 N N . MET A 1 279 ? 45.010 -2.249 -82.251 1.00 83.44 279 MET A N 1
ATOM 2159 C CA . MET A 1 279 ? 45.645 -3.547 -82.483 1.00 83.44 279 MET A CA 1
ATOM 2160 C C . MET A 1 279 ? 44.955 -4.306 -83.622 1.00 83.44 279 MET A C 1
ATOM 2162 O O . MET A 1 279 ? 45.625 -4.737 -84.555 1.00 83.44 279 MET A O 1
ATOM 2166 N N . ILE A 1 280 ? 43.622 -4.403 -83.606 1.00 80.94 280 ILE A N 1
ATOM 2167 C CA . ILE A 1 280 ? 42.859 -5.039 -84.688 1.00 80.94 280 ILE A CA 1
ATOM 2168 C C . ILE A 1 280 ? 43.068 -4.295 -86.007 1.00 80.94 280 ILE A C 1
ATOM 2170 O O . ILE A 1 280 ? 43.284 -4.928 -87.035 1.00 80.94 280 ILE A O 1
ATOM 2174 N N . GLN A 1 281 ? 43.047 -2.964 -86.004 1.00 77.69 281 GLN A N 1
ATOM 2175 C CA . GLN A 1 281 ? 43.234 -2.161 -87.209 1.00 77.69 281 GLN A CA 1
ATOM 2176 C C . GLN A 1 281 ? 44.652 -2.312 -87.781 1.00 77.69 281 GLN A C 1
ATOM 2178 O O . GLN A 1 281 ? 44.801 -2.419 -88.997 1.00 77.69 281 GLN A O 1
ATOM 2183 N N . ALA A 1 282 ? 45.673 -2.412 -86.923 1.00 74.19 282 ALA A N 1
ATOM 2184 C CA . ALA A 1 282 ? 47.046 -2.718 -87.324 1.00 74.19 282 ALA A CA 1
ATOM 2185 C C . ALA A 1 282 ? 47.203 -4.151 -87.866 1.00 74.19 282 ALA A C 1
ATOM 2187 O O . ALA A 1 282 ? 47.982 -4.372 -88.789 1.00 74.19 282 ALA A O 1
ATOM 2188 N N . MET A 1 283 ? 46.442 -5.116 -87.341 1.00 70.69 283 MET A N 1
ATOM 2189 C CA . MET A 1 283 ? 46.413 -6.491 -87.856 1.00 70.69 283 MET A CA 1
ATOM 2190 C C . MET A 1 283 ? 45.597 -6.634 -89.150 1.00 70.69 283 MET A C 1
ATOM 2192 O O . MET A 1 283 ? 45.897 -7.498 -89.968 1.00 70.69 283 MET A O 1
ATOM 2196 N N . THR A 1 284 ? 44.575 -5.798 -89.345 1.00 72.75 284 THR A N 1
ATOM 2197 C CA . THR A 1 284 ? 43.642 -5.885 -90.484 1.00 72.75 284 THR A CA 1
ATOM 2198 C C . THR A 1 284 ? 44.095 -5.040 -91.676 1.00 72.75 284 THR A C 1
ATOM 2200 O O . THR A 1 284 ? 43.742 -5.353 -92.809 1.00 72.75 284 THR A O 1
ATOM 2203 N N . ASN A 1 285 ? 44.903 -3.997 -91.457 1.00 68.94 285 ASN A N 1
ATOM 2204 C CA . ASN A 1 285 ? 45.502 -3.208 -92.530 1.00 68.94 285 ASN A CA 1
ATOM 2205 C C . ASN A 1 285 ? 47.029 -3.130 -92.364 1.00 68.94 285 ASN A C 1
ATOM 2207 O O . ASN A 1 285 ? 47.542 -2.107 -91.895 1.00 68.94 285 ASN A O 1
ATOM 2211 N N . PRO A 1 286 ? 47.775 -4.189 -92.734 1.00 60.47 286 PRO A N 1
ATOM 2212 C CA . PRO A 1 286 ? 49.224 -4.108 -92.816 1.00 60.47 286 PRO A CA 1
ATOM 2213 C C . PRO A 1 286 ? 49.580 -3.096 -93.910 1.00 60.47 286 PRO A C 1
ATOM 2215 O O . PRO A 1 286 ? 49.436 -3.365 -95.101 1.00 60.47 286 PRO A O 1
ATOM 2218 N N . GLN A 1 287 ? 50.007 -1.899 -93.504 1.00 63.53 287 GLN A N 1
ATOM 2219 C CA . GLN A 1 287 ? 50.607 -0.924 -94.413 1.00 63.53 287 GLN A CA 1
ATOM 2220 C C . GLN A 1 287 ? 51.745 -1.625 -95.175 1.00 63.53 287 GLN A C 1
ATOM 2222 O O . GLN A 1 287 ? 52.604 -2.236 -94.528 1.00 63.53 287 GLN A O 1
ATOM 2227 N N . PRO A 1 288 ? 51.782 -1.585 -96.519 1.00 52.56 288 PRO A N 1
ATOM 2228 C CA . PRO A 1 288 ? 52.891 -2.166 -97.250 1.00 52.56 288 PRO A CA 1
ATOM 2229 C C . PRO A 1 288 ? 54.145 -1.365 -96.907 1.00 52.56 288 PRO A C 1
ATOM 2231 O O . PRO A 1 288 ? 54.230 -0.168 -97.177 1.00 52.56 288 PRO A O 1
ATOM 2234 N N . VAL A 1 289 ? 55.119 -2.029 -96.286 1.00 59.69 289 VAL A N 1
ATOM 2235 C CA . VAL A 1 289 ? 56.447 -1.466 -96.045 1.00 59.69 289 VAL A CA 1
ATOM 2236 C C . VAL A 1 289 ? 57.084 -1.220 -97.411 1.00 59.69 289 VAL A C 1
ATOM 2238 O O . VAL A 1 289 ? 57.635 -2.132 -98.027 1.00 59.69 289 VAL A O 1
ATOM 2241 N N . THR A 1 290 ? 57.001 0.011 -97.915 1.00 57.22 290 THR A N 1
ATOM 2242 C CA . THR A 1 290 ? 57.837 0.455 -99.029 1.00 57.22 290 THR A CA 1
ATOM 2243 C C . THR A 1 290 ? 59.266 0.528 -98.509 1.00 57.22 290 THR A C 1
ATOM 2245 O O . THR A 1 290 ? 59.673 1.502 -97.877 1.00 57.22 290 THR A O 1
ATOM 2248 N N . ARG A 1 291 ? 60.016 -0.555 -98.711 1.00 54.34 291 ARG A N 1
ATOM 2249 C CA . ARG A 1 291 ? 61.447 -0.632 -98.425 1.00 54.34 291 ARG A CA 1
ATOM 2250 C C . ARG A 1 291 ? 62.165 0.343 -99.361 1.00 54.34 291 ARG A C 1
ATOM 2252 O O . ARG A 1 291 ? 62.267 0.057 -100.550 1.00 54.34 291 ARG A O 1
ATOM 2259 N N . ASN A 1 292 ? 62.637 1.477 -98.841 1.00 50.81 292 ASN A N 1
ATOM 2260 C CA . ASN A 1 292 ? 63.577 2.331 -99.565 1.00 50.81 292 ASN A CA 1
ATOM 2261 C C . ASN A 1 292 ? 64.941 1.613 -99.605 1.00 50.81 292 ASN A C 1
ATOM 2263 O O . ASN A 1 292 ? 65.460 1.271 -98.538 1.00 50.81 292 ASN A O 1
ATOM 2267 N N . PRO A 1 293 ? 65.505 1.303 -100.783 1.00 58.88 293 PRO A N 1
ATOM 2268 C CA . PRO A 1 293 ? 66.877 0.850 -100.887 1.00 58.88 293 PRO A CA 1
ATOM 2269 C C . PRO A 1 293 ? 67.771 2.091 -100.992 1.00 58.88 293 PRO A C 1
ATOM 2271 O O . PRO A 1 293 ? 67.614 2.871 -101.926 1.00 58.88 293 PRO A O 1
ATOM 2274 N N . ASN A 1 294 ? 68.728 2.223 -100.074 1.00 52.12 294 ASN A N 1
ATOM 2275 C CA . ASN A 1 294 ? 69.726 3.302 -99.985 1.00 52.12 294 ASN A CA 1
ATOM 2276 C C . ASN A 1 294 ? 69.256 4.544 -99.202 1.00 52.12 294 ASN A C 1
ATOM 2278 O O . ASN A 1 294 ? 68.801 5.520 -99.790 1.00 52.12 294 ASN A O 1
ATOM 2282 N N . ASP A 1 295 ? 69.347 4.469 -97.874 1.00 45.88 295 ASP A N 1
ATOM 2283 C CA . ASP A 1 295 ? 70.047 5.425 -96.988 1.00 45.88 295 ASP A CA 1
ATOM 2284 C C . ASP A 1 295 ? 69.943 4.951 -95.528 1.00 45.88 295 ASP A C 1
ATOM 2286 O O . ASP A 1 295 ? 68.849 4.476 -95.134 1.00 45.88 295 ASP A O 1
#

Sequence (295 aa):
MSKTHGKEKRTNDSLERVEQKYAMNKIIRKIESCLQTDNGQRFLQYAYSFGAAIVIFGAMVKVLHLWGIWGNIIFGTGMAIECVVFVLYGLDRPPKVSQYAGGSSIVLADDNSGSPAQIILHGATASQPVHLGGTGQASQPQQPAARVSESDHVDQIASVSDSAQKFAEATETLTRISETLQESYRYIIDNSQNISQNSQGYVQQMEALNRNISGLNTIYEIQLKSISGQLDTISEINNGLTRIKLMYSESIPDSSVIKQETEKMAEQIRELNQIYGRMIQAMTNPQPVTRNPND

Foldseek 3Di:
DPPPVVVVVVVVVVVVVVVVVVVVVVVVVVLVVCCLDPVNVVVLVVLLVVLVVQLVVLVVCVVVVPDPPVSVVSNVVSVVSNVVSVVVVVPDDPPPPPPPDDDDDDPDDDDDDDDDPDPPPPDDDDDDDDDDDDDDDDDDDDDDDDDDDPVVVVVVVVVVVVVVVVVVVVVVVVVVVVVVVVVVVVVCVVVVVVVVVVVVVVVVVVVVVVVVVVVVVVVVVVVVVVVVVVVVVVVVVVVVVVVVVVCVVVPPPDVVVVVVVVVVVVVVVVVVVVVVVVVVVCVVDVDPPPDDDDD